Protein AF-A8ZKI4-F1 (afdb_monomer)

pLDDT: mean 83.14, std 19.25, range [37.03, 98.56]

Organism: Acaryochloris marina (strain MBIC 11017) (NCBI:txid329726)

Nearest PDB structures (foldseek):
  8ptk-assembly1_K  TM=3.210E-01  e=1.759E+00  Sus scrofa
  8f8q-assembly1_G  TM=2.974E-01  e=2.426E+00  Homo sapiens
  4i0n-assembly1_A  TM=2.607E-01  e=1.856E+00  Clostridium perfringens
  8p94-assembly1_U  TM=4.184E-01  e=7.092E+00  Mus musculus
  7ccc-assembly1_C  TM=3.220E-01  e=6.038E+00  Mus musculus

Solvent-accessible surface area (backbone atoms only — not comparable to full-atom values): 11572 Å² total; per-residue (Å²): 137,91,84,88,82,89,86,85,79,81,85,81,80,79,78,79,78,74,80,82,77,76,79,72,81,76,58,58,77,37,74,55,85,73,80,60,88,91,62,77,71,72,66,32,36,62,28,35,31,47,19,96,87,82,46,73,48,63,34,33,34,41,76,36,76,51,73,47,78,52,97,91,36,81,25,43,35,37,42,38,36,41,40,43,73,58,33,37,38,56,44,42,35,40,33,42,75,54,62,55,74,66,94,50,102,71,80,66,73,55,62,50,72,52,78,45,76,58,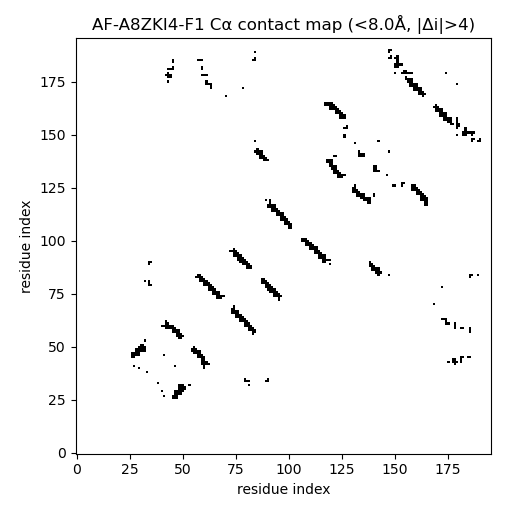60,38,41,35,42,33,42,39,54,91,95,46,74,47,78,35,66,38,57,94,27,33,27,65,44,48,71,69,56,36,58,47,45,34,65,46,68,71,45,75,33,46,33,39,39,27,29,77,89,66,52,74,48,80,47,60,43,52,30,53,37,35,49,33,34,28,63,56,28,49,57,54,56,63,63,77,73,114

Structure (mmCIF, N/CA/C/O backbone):
data_AF-A8ZKI4-F1
#
_entry.id   AF-A8ZKI4-F1
#
loop_
_atom_site.group_PDB
_atom_site.id
_atom_site.type_symbol
_atom_site.label_atom_id
_atom_site.label_alt_id
_atom_site.label_comp_id
_atom_site.label_asym_id
_atom_site.label_entity_id
_atom_site.label_seq_id
_atom_site.pdbx_PDB_ins_code
_atom_site.Cartn_x
_atom_site.Cartn_y
_atom_site.Cartn_z
_atom_site.occupancy
_atom_site.B_iso_or_equiv
_atom_site.auth_seq_id
_atom_site.auth_comp_id
_atom_site.auth_asym_id
_atom_site.auth_atom_id
_atom_site.pdbx_PDB_model_num
ATOM 1 N N . MET A 1 1 ? -68.950 -23.759 61.867 1.00 40.09 1 MET A N 1
ATOM 2 C CA . MET A 1 1 ? -67.637 -24.395 61.625 1.00 40.09 1 MET A CA 1
ATOM 3 C C . MET A 1 1 ? -67.262 -24.177 60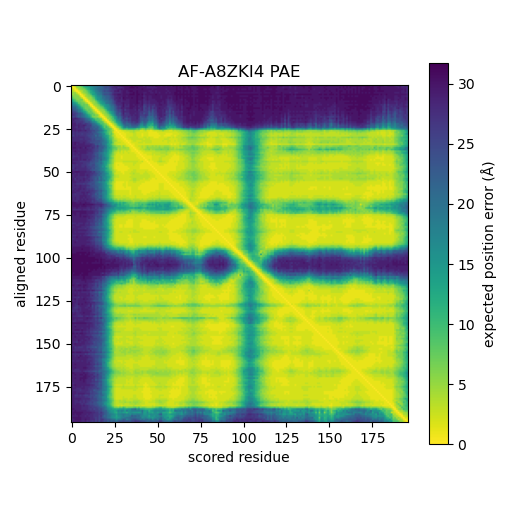.165 1.00 40.09 1 MET A C 1
ATOM 5 O O . MET A 1 1 ? -68.127 -24.329 59.319 1.00 40.09 1 MET A O 1
ATOM 9 N N . VAL A 1 2 ? -65.982 -23.868 59.936 1.00 37.03 2 VAL A N 1
ATOM 10 C CA . VAL A 1 2 ? -65.242 -23.728 58.661 1.00 37.03 2 VAL A CA 1
ATOM 11 C C . VAL A 1 2 ? -65.330 -22.377 57.919 1.00 37.03 2 VAL A C 1
ATOM 13 O O . VAL A 1 2 ? -66.373 -21.749 57.799 1.00 37.03 2 VAL A O 1
ATOM 16 N N . ARG A 1 3 ? -64.123 -21.943 57.534 1.00 38.19 3 ARG A N 1
ATOM 17 C CA . ARG A 1 3 ? -63.586 -20.647 57.088 1.00 38.19 3 ARG A CA 1
ATOM 18 C C . ARG A 1 3 ? -63.559 -20.525 55.539 1.00 38.19 3 ARG A C 1
ATOM 20 O O . ARG A 1 3 ? -63.830 -21.514 54.867 1.00 38.19 3 ARG A O 1
ATOM 27 N N . PRO A 1 4 ? -63.212 -19.340 54.989 1.00 59.56 4 PRO A N 1
ATOM 28 C CA . PRO A 1 4 ? -63.363 -18.951 53.580 1.00 59.56 4 PRO A CA 1
ATOM 29 C C . PRO A 1 4 ? -62.129 -19.277 52.721 1.00 59.56 4 PRO A C 1
ATOM 31 O O . PRO A 1 4 ? -61.053 -19.489 53.274 1.00 59.56 4 PRO A O 1
ATOM 34 N N . TYR A 1 5 ? -62.248 -19.185 51.387 1.00 39.97 5 TYR A N 1
ATOM 35 C CA . TYR A 1 5 ? -61.092 -19.025 50.493 1.00 39.97 5 TYR A CA 1
ATOM 36 C C . TYR A 1 5 ? -61.367 -18.019 49.366 1.00 39.97 5 TYR A C 1
ATOM 38 O O . TYR A 1 5 ? -62.194 -18.239 48.486 1.00 39.97 5 TYR A O 1
ATOM 46 N N . LEU A 1 6 ? -60.627 -16.909 49.429 1.00 46.75 6 LEU A N 1
ATOM 47 C CA . LEU A 1 6 ? -60.295 -16.029 48.313 1.00 46.75 6 LEU A CA 1
ATOM 48 C C . LEU A 1 6 ? -59.306 -16.763 47.401 1.00 46.75 6 LEU A C 1
ATOM 50 O O . LEU A 1 6 ? -58.224 -17.136 47.852 1.00 46.75 6 LEU A O 1
ATOM 54 N N . THR A 1 7 ? -59.635 -16.923 46.124 1.00 48.88 7 THR A N 1
ATOM 55 C CA . THR A 1 7 ? -58.664 -17.297 45.090 1.00 48.88 7 THR A CA 1
ATOM 56 C C . THR A 1 7 ? -58.263 -16.047 44.319 1.00 48.88 7 THR A C 1
ATOM 58 O O . THR A 1 7 ? -58.996 -15.579 43.450 1.00 48.88 7 THR A O 1
ATOM 61 N N . GLY A 1 8 ? -57.097 -15.499 44.655 1.00 46.09 8 GLY A N 1
ATOM 62 C CA . GLY A 1 8 ? -56.323 -14.668 43.741 1.00 46.09 8 GLY A CA 1
ATOM 63 C C . GLY A 1 8 ? -55.384 -15.565 42.941 1.00 46.09 8 GLY A C 1
ATOM 64 O O . GLY A 1 8 ? -54.670 -16.365 43.537 1.00 46.09 8 GLY A O 1
ATOM 65 N N . LEU A 1 9 ? -55.370 -15.434 41.615 1.00 45.59 9 LEU A N 1
ATOM 66 C CA . LEU A 1 9 ? -54.335 -16.011 40.757 1.00 45.59 9 LEU A CA 1
ATOM 67 C C . LEU A 1 9 ? -53.983 -15.006 39.656 1.00 45.59 9 LEU A C 1
ATOM 69 O O . LEU A 1 9 ? -54.669 -14.868 38.651 1.00 45.59 9 LEU A O 1
ATOM 73 N N . SER A 1 10 ? -52.928 -14.253 39.969 1.00 46.22 10 SER A N 1
ATOM 74 C CA . SER A 1 10 ? -51.814 -13.833 39.115 1.00 46.22 10 SER A CA 1
ATOM 75 C C . SER A 1 10 ? -52.045 -13.829 37.597 1.00 46.22 10 SER A C 1
ATOM 77 O O . SER A 1 10 ? -52.063 -14.875 36.951 1.00 46.22 10 SER A O 1
ATOM 79 N N . ALA A 1 11 ? -52.103 -12.631 37.015 1.00 45.53 11 ALA A N 1
ATOM 80 C CA . ALA A 1 11 ? -51.870 -12.436 35.591 1.00 45.53 11 ALA A CA 1
ATOM 81 C C . ALA A 1 11 ? -50.362 -12.578 35.313 1.00 45.53 11 ALA A C 1
ATOM 83 O O . ALA A 1 11 ? -49.572 -11.688 35.629 1.00 45.53 11 ALA A O 1
ATOM 84 N N . SER A 1 12 ? -49.954 -13.713 34.746 1.00 46.81 12 SER A N 1
ATOM 85 C CA . SER A 1 12 ? -48.592 -13.920 34.256 1.00 46.81 12 SER A CA 1
ATOM 86 C C . SER A 1 12 ? -48.340 -13.038 33.032 1.00 46.81 12 SER A C 1
ATOM 88 O O . SER A 1 12 ? -48.842 -13.302 31.941 1.00 46.81 12 SER A O 1
ATOM 90 N N . LEU A 1 13 ? -47.549 -11.983 33.221 1.00 45.88 13 LEU A N 1
ATOM 91 C CA . LEU A 1 13 ? -47.004 -11.161 32.148 1.00 45.88 13 LEU A CA 1
ATOM 92 C C . LEU A 1 13 ? -45.919 -11.979 31.422 1.00 45.88 13 LEU A C 1
ATOM 94 O O . LEU A 1 13 ? -44.799 -12.117 31.912 1.00 45.88 13 LEU A O 1
ATOM 98 N N . LEU A 1 14 ? -46.256 -12.568 30.275 1.00 44.44 14 LEU A N 1
ATOM 99 C CA . LEU A 1 14 ? -45.277 -13.159 29.360 1.00 44.44 14 LEU A CA 1
ATOM 100 C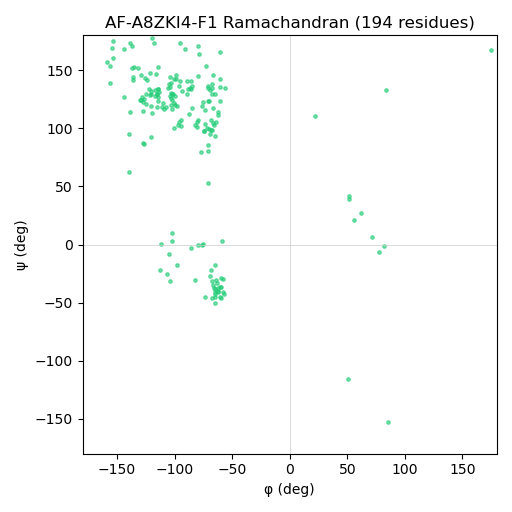 C . LEU A 1 14 ? -44.445 -12.021 28.751 1.00 44.44 14 LEU A C 1
ATOM 102 O O . LEU A 1 14 ? -44.879 -11.359 27.809 1.00 44.44 14 LEU A O 1
ATOM 106 N N . MET A 1 15 ? -43.254 -11.772 29.301 1.00 51.16 15 MET A N 1
ATOM 107 C CA . MET A 1 15 ? -42.244 -10.971 28.612 1.00 51.16 15 MET A CA 1
ATOM 108 C C . MET A 1 15 ? -41.782 -11.748 27.380 1.00 51.16 15 MET A C 1
ATOM 110 O O . MET A 1 15 ? -41.031 -12.717 27.482 1.00 51.16 15 MET A O 1
ATOM 114 N N . VAL A 1 16 ? -42.242 -11.321 26.208 1.00 55.31 16 VAL A N 1
ATOM 115 C CA . VAL A 1 16 ? -41.664 -11.730 24.931 1.00 55.31 16 VAL A CA 1
ATOM 116 C C . VAL A 1 16 ? -40.270 -11.109 24.868 1.00 55.31 16 VAL A C 1
ATOM 118 O O . VAL A 1 16 ? -40.121 -9.921 24.586 1.00 55.31 16 VAL A O 1
ATOM 121 N N . MET A 1 17 ? -39.242 -11.892 25.197 1.00 57.16 17 MET A N 1
ATOM 122 C CA . MET A 1 17 ? -37.864 -11.508 24.907 1.00 57.16 17 MET A CA 1
ATOM 123 C C . MET A 1 17 ? -37.670 -11.589 23.396 1.00 57.16 17 MET A C 1
ATOM 125 O O . MET A 1 17 ? -37.481 -12.669 22.839 1.00 57.16 17 MET A O 1
ATOM 129 N N . SER A 1 18 ? -37.745 -10.443 22.726 1.00 54.34 18 SER A N 1
ATOM 130 C CA . SER A 1 18 ? -37.267 -10.317 21.354 1.00 54.34 18 SER A CA 1
ATOM 131 C C . SER A 1 18 ? -35.769 -10.635 21.334 1.00 54.34 18 SER A C 1
ATOM 133 O O . SER A 1 18 ? -35.016 -9.973 22.056 1.00 54.34 18 SER A O 1
ATOM 135 N N . PRO A 1 19 ? -35.294 -11.606 20.536 1.00 54.53 19 PRO A N 1
ATOM 136 C CA . PRO A 1 19 ? -33.867 -11.737 20.319 1.00 54.53 19 PRO A CA 1
ATOM 137 C C . PRO A 1 19 ? -33.406 -10.495 19.551 1.00 54.53 19 PRO A C 1
ATOM 139 O O . PRO A 1 19 ? -33.843 -10.249 18.426 1.00 54.53 19 PRO A O 1
ATOM 142 N N . LEU A 1 20 ? -32.528 -9.695 20.162 1.00 49.62 20 LEU A N 1
ATOM 143 C CA . LEU A 1 20 ? -31.692 -8.774 19.402 1.00 49.62 20 LEU A CA 1
ATOM 144 C C . LEU A 1 20 ? -30.767 -9.636 18.541 1.00 49.62 20 LEU A C 1
ATOM 146 O O . LEU A 1 20 ? -29.712 -10.077 18.991 1.00 49.62 20 LEU A O 1
ATOM 150 N N . VAL A 1 21 ? -31.178 -9.906 17.306 1.00 44.81 21 VAL A N 1
ATOM 151 C CA . VAL A 1 21 ? -30.258 -10.381 16.277 1.00 44.81 21 VAL A CA 1
ATOM 152 C C . VAL A 1 21 ? -29.351 -9.198 15.958 1.00 44.81 21 VAL A C 1
ATOM 154 O O . VAL A 1 21 ? -29.715 -8.298 15.206 1.00 44.81 21 VAL A O 1
ATOM 157 N N . SER A 1 22 ? -28.186 -9.165 16.605 1.00 44.81 22 SER A N 1
ATOM 158 C CA . SER A 1 22 ? -27.087 -8.303 16.191 1.00 44.81 22 SER A CA 1
ATOM 159 C C . SER A 1 22 ? -26.628 -8.807 14.827 1.00 44.81 22 SER A C 1
ATOM 161 O O . SER A 1 22 ? -25.998 -9.859 14.727 1.00 44.81 22 SER A O 1
ATOM 163 N N . GLN A 1 23 ? -27.018 -8.108 13.765 1.00 38.34 23 GLN A N 1
ATOM 164 C CA . GLN A 1 23 ? -26.523 -8.368 12.422 1.00 38.34 23 GLN A CA 1
ATOM 165 C C . GLN A 1 23 ? -25.060 -7.907 12.383 1.00 38.34 23 GLN A C 1
ATOM 167 O O . GLN A 1 23 ? -24.764 -6.758 12.065 1.00 38.34 23 GLN A O 1
ATOM 172 N N . ALA A 1 24 ? -24.140 -8.785 12.790 1.00 49.78 24 ALA A N 1
ATOM 173 C CA . ALA A 1 24 ? -22.730 -8.609 12.488 1.00 49.78 24 ALA A CA 1
ATOM 174 C C . ALA A 1 24 ? -22.612 -8.650 10.960 1.00 49.78 24 ALA A C 1
ATOM 176 O O . ALA A 1 24 ? -22.903 -9.674 10.347 1.00 49.78 24 ALA A O 1
ATOM 177 N N . SER A 1 25 ? -22.286 -7.516 10.339 1.00 57.12 25 SER A N 1
ATOM 178 C CA . SER A 1 25 ? -21.993 -7.487 8.908 1.00 57.12 25 SER A CA 1
ATOM 179 C C . SER A 1 25 ? -20.742 -8.328 8.686 1.00 57.12 25 SER A C 1
ATOM 181 O O . SER A 1 25 ? -19.648 -7.919 9.070 1.00 57.12 25 SER A O 1
ATOM 183 N N . GLU A 1 26 ? -20.917 -9.520 8.130 1.00 82.88 26 GLU A N 1
ATOM 184 C CA . GLU A 1 26 ? -19.823 -10.424 7.798 1.00 82.88 26 GLU A CA 1
ATOM 185 C C . GLU A 1 26 ? -18.966 -9.773 6.702 1.00 82.88 26 GLU A C 1
ATOM 187 O O . GLU A 1 26 ? -19.496 -9.238 5.723 1.00 82.88 26 GLU A O 1
ATOM 192 N N . LEU A 1 27 ? -17.647 -9.717 6.911 1.00 91.50 27 LEU A N 1
ATOM 193 C CA . LEU A 1 27 ? -16.726 -9.151 5.926 1.00 91.50 27 LEU A CA 1
ATOM 194 C C . LEU A 1 27 ? -16.716 -10.038 4.672 1.00 91.50 27 LEU A C 1
ATOM 196 O O . LEU A 1 27 ? -16.806 -11.260 4.799 1.00 91.50 27 LEU A O 1
ATOM 200 N N . PRO A 1 28 ? -16.565 -9.468 3.464 1.00 94.81 28 PRO A N 1
ATOM 201 C CA . PRO A 1 28 ? -16.404 -10.275 2.263 1.00 94.81 28 PRO A CA 1
ATOM 202 C C . PRO A 1 28 ? -15.150 -11.152 2.383 1.00 94.81 28 PRO A C 1
ATOM 204 O O . PRO A 1 28 ? -14.092 -10.680 2.808 1.00 94.81 28 PRO A O 1
ATOM 207 N N . ILE A 1 29 ? -15.276 -12.424 2.002 1.00 95.62 29 ILE A N 1
ATOM 208 C CA . ILE A 1 29 ? -14.185 -13.402 2.060 1.00 95.62 29 ILE A CA 1
ATOM 209 C C . ILE A 1 29 ? -13.378 -13.359 0.755 1.00 95.62 29 ILE A C 1
ATOM 211 O O . ILE A 1 29 ? -13.946 -13.356 -0.340 1.00 95.62 29 ILE A O 1
ATOM 215 N N . VAL A 1 30 ? -12.049 -13.333 0.867 1.00 96.06 30 VAL A N 1
ATOM 216 C CA . VAL A 1 30 ? -11.099 -13.381 -0.254 1.00 96.06 30 VAL A CA 1
ATOM 217 C C . VAL A 1 30 ? -10.129 -14.542 -0.048 1.00 96.06 30 VAL A C 1
ATOM 219 O O . VAL A 1 30 ? -9.374 -14.565 0.915 1.00 96.06 30 VAL A O 1
ATOM 222 N N . GLU A 1 31 ? -10.089 -15.475 -0.996 1.00 94.19 31 GLU A N 1
ATOM 223 C CA . GLU A 1 31 ? -9.326 -16.735 -0.887 1.00 94.19 31 GLU A CA 1
ATOM 224 C C . GLU A 1 31 ? -7.800 -16.588 -1.070 1.00 94.19 31 GLU A C 1
ATOM 226 O O . GLU A 1 31 ? -7.066 -17.575 -1.109 1.00 94.19 31 GLU A O 1
ATOM 231 N N . SER A 1 32 ? -7.294 -15.370 -1.294 1.00 93.31 32 SER A N 1
ATOM 232 C CA . SER A 1 32 ? -5.859 -15.160 -1.486 1.00 93.31 32 SER A CA 1
ATOM 233 C C . SER A 1 32 ? -5.393 -13.748 -1.159 1.00 93.31 32 SER A C 1
ATOM 235 O O . SER A 1 32 ? -5.990 -12.756 -1.582 1.00 93.31 32 SER A O 1
ATOM 237 N N . ALA A 1 33 ? -4.237 -13.674 -0.503 1.00 93.94 33 ALA A N 1
ATOM 238 C CA . ALA A 1 33 ? -3.504 -12.443 -0.215 1.00 93.94 33 ALA A CA 1
ATOM 239 C C . ALA A 1 33 ? -2.678 -11.920 -1.413 1.00 93.94 33 ALA A C 1
ATOM 241 O O . ALA A 1 33 ? -1.965 -10.916 -1.313 1.00 93.94 33 ALA A O 1
ATOM 242 N N . ALA A 1 34 ? -2.704 -12.621 -2.550 1.00 92.62 34 ALA A N 1
ATOM 243 C CA . ALA A 1 34 ? -1.838 -12.319 -3.680 1.00 92.62 34 ALA A CA 1
ATOM 244 C C . ALA A 1 34 ? -2.217 -10.998 -4.373 1.00 92.62 34 ALA A C 1
ATOM 246 O O . ALA A 1 34 ? -3.318 -10.837 -4.906 1.00 92.62 34 ALA A O 1
ATOM 247 N N . LEU A 1 35 ? -1.246 -10.086 -4.461 1.00 94.81 35 LEU A N 1
ATOM 248 C CA . LEU A 1 35 ? -1.294 -8.942 -5.372 1.00 94.81 35 LEU A CA 1
ATOM 249 C C . LEU A 1 35 ? -0.898 -9.398 -6.777 1.00 94.81 35 LEU A C 1
ATOM 251 O O . LEU A 1 35 ? -0.036 -10.264 -6.938 1.00 94.81 35 LEU A O 1
ATOM 255 N N . GLY A 1 36 ? -1.500 -8.821 -7.814 1.00 89.69 36 GLY A N 1
ATOM 256 C CA . GLY A 1 36 ? -1.180 -9.255 -9.167 1.00 89.69 36 GLY A CA 1
ATOM 257 C C . GLY A 1 36 ? -2.009 -8.629 -10.273 1.00 89.69 36 GLY A C 1
ATOM 258 O O . GLY A 1 36 ? -3.054 -8.009 -10.067 1.00 89.69 36 GLY A O 1
ATOM 259 N N . ILE A 1 37 ? -1.530 -8.830 -11.497 1.00 83.38 37 ILE A N 1
ATOM 260 C CA . ILE A 1 37 ? -2.227 -8.409 -12.711 1.00 83.38 37 ILE A CA 1
ATOM 261 C C . ILE A 1 37 ? -3.479 -9.274 -12.875 1.00 83.38 37 ILE A C 1
ATOM 263 O O . ILE A 1 37 ? -3.423 -10.493 -12.742 1.00 83.38 37 ILE A O 1
ATOM 267 N N . GLY A 1 38 ? -4.620 -8.641 -13.149 1.00 82.69 38 GLY A N 1
ATOM 268 C CA . GLY A 1 38 ? -5.900 -9.336 -13.320 1.00 82.69 38 GLY A CA 1
ATOM 269 C C . GLY A 1 38 ? -6.569 -9.774 -12.013 1.00 82.69 38 GLY A C 1
ATOM 270 O O . GLY A 1 38 ? -7.720 -10.201 -12.047 1.00 82.69 38 GLY A O 1
ATOM 271 N N . LYS A 1 39 ? -5.908 -9.616 -10.858 1.00 87.94 39 LYS A N 1
ATOM 272 C CA . LYS A 1 39 ? -6.558 -9.767 -9.553 1.00 87.94 39 LYS A CA 1
ATOM 273 C C . LYS A 1 39 ? -7.505 -8.589 -9.322 1.00 87.94 39 LYS A C 1
ATOM 275 O O . LYS A 1 39 ? -7.178 -7.437 -9.624 1.00 87.94 39 LYS A O 1
ATOM 280 N N . ASN A 1 40 ? -8.695 -8.886 -8.812 1.00 92.88 40 ASN A N 1
ATOM 281 C CA . ASN A 1 40 ? -9.713 -7.882 -8.527 1.00 92.88 40 ASN A CA 1
ATOM 282 C C . ASN A 1 40 ? -10.429 -8.186 -7.203 1.00 92.88 40 ASN A C 1
ATOM 284 O O . ASN A 1 40 ? -11.631 -8.455 -7.224 1.00 92.88 40 ASN A O 1
ATOM 288 N N . PRO A 1 41 ? -9.694 -8.189 -6.074 1.00 94.31 41 PRO A N 1
ATOM 289 C CA . PRO A 1 41 ? -10.323 -8.216 -4.763 1.00 94.31 41 PRO A CA 1
ATOM 290 C C . PRO A 1 41 ? -11.209 -6.976 -4.584 1.00 94.31 41 PRO A C 1
ATOM 292 O O . PRO A 1 41 ? -11.085 -6.004 -5.345 1.00 94.31 41 PRO A O 1
ATOM 295 N N . PRO A 1 42 ? -12.082 -6.975 -3.573 1.00 95.88 42 PRO A N 1
ATOM 296 C CA . PRO A 1 42 ? -12.785 -5.768 -3.199 1.00 95.88 42 PRO A CA 1
ATOM 297 C C . PRO A 1 42 ? -11.788 -4.689 -2.746 1.00 95.88 42 PRO A C 1
ATOM 299 O O . PRO A 1 42 ? -11.038 -4.856 -1.785 1.00 95.88 42 PRO A O 1
ATOM 302 N N . TRP A 1 43 ? -11.708 -3.605 -3.520 1.00 96.81 43 TRP A N 1
ATOM 303 C CA . TRP A 1 43 ? -10.746 -2.526 -3.300 1.00 96.81 43 TRP A CA 1
ATOM 304 C C . TRP A 1 43 ? -11.289 -1.510 -2.299 1.00 96.81 43 TRP A C 1
ATOM 306 O O . TRP A 1 43 ? -12.444 -1.097 -2.390 1.00 96.81 43 TRP A O 1
ATOM 316 N N . SER A 1 44 ? -10.405 -1.019 -1.435 1.00 97.12 44 SER A N 1
ATOM 317 C CA . SER A 1 44 ? -10.663 0.045 -0.465 1.00 97.12 44 SER A CA 1
ATOM 318 C C . SER A 1 44 ? -11.733 -0.295 0.575 1.00 97.12 44 SER A C 1
ATOM 320 O O . SER A 1 44 ? -12.375 0.609 1.110 1.00 97.12 44 SER A O 1
ATOM 322 N N . GLU A 1 45 ? -11.917 -1.580 0.876 1.00 95.50 45 GLU A N 1
ATOM 323 C CA . GLU A 1 45 ? -12.807 -2.061 1.931 1.00 95.50 45 GLU A CA 1
ATOM 324 C C . GLU A 1 45 ? -12.135 -3.160 2.771 1.00 95.50 45 GLU A C 1
ATOM 326 O O . GLU A 1 45 ? -11.226 -3.832 2.273 1.00 95.50 45 GLU A O 1
ATOM 331 N N . PRO A 1 46 ? -12.521 -3.323 4.052 1.00 95.81 46 PRO A N 1
ATOM 332 C CA . PRO A 1 46 ? -12.042 -4.428 4.872 1.00 95.81 46 PRO A CA 1
ATOM 333 C C . PRO A 1 46 ? -12.587 -5.760 4.359 1.00 95.81 46 PRO A C 1
ATOM 335 O O . PRO A 1 46 ? -13.782 -5.887 4.097 1.00 95.81 46 PRO A O 1
ATOM 338 N N . VAL A 1 47 ? -11.717 -6.758 4.270 1.00 96.19 47 VAL A N 1
ATOM 339 C CA . VAL A 1 47 ? -12.063 -8.113 3.834 1.00 96.19 47 VAL A CA 1
ATOM 340 C C . VAL A 1 47 ? -11.482 -9.139 4.802 1.00 96.19 47 VAL A C 1
ATOM 342 O O . VAL A 1 47 ? -10.447 -8.887 5.426 1.00 96.19 47 VAL A O 1
ATOM 345 N N . GLN A 1 48 ? -12.125 -10.300 4.911 1.00 96.56 48 GLN A N 1
ATOM 346 C CA . GLN A 1 48 ? -11.545 -11.471 5.562 1.00 96.56 48 GLN A CA 1
ATOM 347 C C . GLN A 1 48 ? -10.745 -12.245 4.511 1.00 96.56 48 GLN A C 1
ATOM 349 O O . GLN A 1 48 ? -11.308 -12.783 3.563 1.00 96.56 48 GLN A O 1
ATOM 354 N N . VAL A 1 49 ? -9.424 -12.282 4.649 1.00 96.94 49 VAL A N 1
ATOM 355 C CA . VAL A 1 49 ? -8.567 -13.110 3.800 1.00 96.94 49 VAL A CA 1
ATOM 356 C C . VAL A 1 49 ? -8.502 -14.509 4.395 1.00 96.94 49 VAL A C 1
ATOM 358 O O . VAL A 1 49 ? -8.304 -14.664 5.601 1.00 96.94 49 VAL A O 1
ATOM 361 N N . GLU A 1 50 ? -8.661 -15.516 3.546 1.00 97.00 50 GLU A N 1
ATOM 362 C CA . GLU A 1 50 ? -8.465 -16.928 3.865 1.00 97.00 50 GLU A CA 1
ATOM 363 C C . GLU A 1 50 ? -7.500 -17.524 2.842 1.00 97.00 50 GLU A C 1
ATOM 365 O O . GLU A 1 50 ? -7.910 -18.021 1.797 1.00 97.00 50 GLU A O 1
ATOM 370 N N . ASP A 1 51 ? -6.201 -17.426 3.115 1.00 95.62 51 ASP A N 1
ATOM 371 C CA . ASP A 1 51 ? -5.161 -17.913 2.215 1.00 95.62 51 ASP A CA 1
ATOM 372 C C . ASP A 1 51 ? -4.607 -19.257 2.730 1.00 95.62 51 ASP A C 1
ATOM 374 O O . ASP A 1 51 ? -4.227 -19.360 3.900 1.00 95.62 51 ASP A O 1
ATOM 378 N N . PRO A 1 52 ? -4.521 -20.308 1.893 1.00 95.69 52 PRO A N 1
ATOM 379 C CA . PRO A 1 52 ? -4.066 -21.628 2.334 1.00 95.69 52 PRO A CA 1
ATOM 380 C C . PRO A 1 52 ? -2.601 -21.663 2.794 1.00 95.69 52 PRO A C 1
ATOM 382 O O . PRO A 1 52 ? -2.204 -22.614 3.468 1.00 95.69 52 PRO A O 1
ATOM 385 N N . PHE A 1 53 ? -1.794 -20.660 2.436 1.00 95.19 53 PHE A N 1
ATOM 386 C CA . PHE A 1 53 ? -0.386 -20.566 2.822 1.00 95.19 53 PHE A CA 1
ATOM 387 C C . PHE A 1 53 ? -0.144 -19.540 3.929 1.00 95.19 53 PHE A C 1
ATOM 389 O O . PHE A 1 53 ? 0.773 -19.722 4.728 1.00 95.19 53 PHE A O 1
ATOM 396 N N . GLU A 1 54 ? -0.940 -18.470 3.976 1.00 93.50 54 GLU A N 1
ATOM 397 C CA . GLU A 1 54 ? -0.745 -17.360 4.921 1.00 93.50 54 GLU A CA 1
ATOM 398 C C . GLU A 1 54 ? -1.742 -17.357 6.093 1.00 93.50 54 GLU A C 1
ATOM 400 O O . GLU A 1 54 ? -1.564 -16.606 7.051 1.00 93.50 54 GLU A O 1
ATOM 405 N N . GLY A 1 55 ? -2.761 -18.219 6.056 1.00 95.19 55 GLY A N 1
ATOM 406 C CA . GLY A 1 55 ? -3.780 -18.335 7.094 1.00 95.19 55 GLY A CA 1
ATOM 407 C C . GLY A 1 55 ? -4.929 -17.341 6.927 1.00 95.19 55 GLY A C 1
ATOM 408 O O . GLY A 1 55 ? -5.272 -16.932 5.818 1.00 95.19 55 GLY A O 1
ATOM 409 N N . GLN A 1 56 ? -5.559 -16.985 8.048 1.00 96.19 56 GLN A N 1
ATOM 410 C CA . GLN A 1 56 ? -6.751 -16.138 8.075 1.00 96.19 56 GLN A CA 1
ATOM 411 C C . GLN A 1 56 ? -6.466 -14.807 8.764 1.00 96.19 56 GLN A C 1
ATOM 413 O O . GLN A 1 56 ? -5.992 -14.784 9.899 1.00 96.19 56 GLN A O 1
ATOM 418 N N . PHE A 1 57 ? -6.780 -13.697 8.100 1.00 95.25 57 PHE A N 1
ATOM 419 C CA . PHE A 1 57 ? -6.567 -12.358 8.651 1.00 95.25 57 PHE A CA 1
ATOM 420 C C . PHE A 1 57 ? -7.442 -11.309 7.964 1.00 95.25 57 PHE A C 1
ATOM 422 O O . PHE A 1 57 ? -7.867 -11.477 6.824 1.00 95.25 57 PHE A O 1
ATOM 429 N N . ILE A 1 58 ? -7.689 -10.196 8.653 1.00 95.50 58 ILE A N 1
ATOM 430 C CA . ILE A 1 58 ? -8.396 -9.050 8.073 1.00 95.50 58 ILE A CA 1
ATOM 431 C C . ILE A 1 58 ? -7.393 -8.178 7.323 1.00 95.50 58 ILE A C 1
ATOM 433 O O . ILE A 1 58 ? -6.306 -7.886 7.833 1.00 95.50 58 ILE A O 1
ATOM 437 N N . ALA A 1 59 ? -7.773 -7.725 6.132 1.00 97.31 59 ALA A N 1
ATOM 438 C CA . ALA A 1 59 ? -6.936 -6.844 5.335 1.00 97.31 59 ALA A CA 1
ATOM 439 C C . ALA A 1 59 ? -7.737 -5.804 4.547 1.00 97.31 59 ALA A C 1
ATOM 441 O O . ALA A 1 59 ? -8.956 -5.891 4.425 1.00 97.31 59 ALA A O 1
ATOM 442 N N . VAL A 1 60 ? -7.028 -4.820 3.994 1.00 98.25 60 VAL A N 1
ATOM 443 C CA . VAL A 1 60 ? -7.566 -3.840 3.043 1.00 98.25 60 VAL A CA 1
ATOM 444 C C . VAL A 1 60 ? -6.676 -3.823 1.807 1.00 98.25 60 VAL A C 1
ATOM 446 O O . VAL A 1 60 ? -5.475 -3.559 1.897 1.00 98.25 60 VAL A O 1
ATOM 449 N N . PHE A 1 61 ? -7.271 -4.077 0.645 1.00 98.19 61 PHE A N 1
ATOM 450 C CA . PHE A 1 61 ? -6.594 -3.944 -0.641 1.00 98.19 61 PHE A CA 1
ATOM 451 C C . PHE A 1 61 ? -6.756 -2.524 -1.185 1.00 98.19 61 PHE A C 1
ATOM 453 O O . PHE A 1 61 ? -7.840 -1.955 -1.121 1.00 98.19 61 PHE A O 1
ATOM 460 N N . ASP A 1 62 ? -5.720 -1.959 -1.794 1.00 98.06 62 ASP A N 1
ATOM 461 C CA . ASP A 1 62 ? -5.794 -0.679 -2.507 1.00 98.06 62 ASP A CA 1
ATOM 462 C C . ASP A 1 62 ? -5.025 -0.741 -3.828 1.00 98.06 62 ASP A C 1
ATOM 464 O O . ASP A 1 62 ? -4.087 -1.528 -3.992 1.00 98.06 62 ASP A O 1
ATOM 468 N N . ARG A 1 63 ? -5.463 0.071 -4.793 1.00 97.56 63 ARG A N 1
ATOM 469 C CA . ARG A 1 63 ? -4.853 0.158 -6.114 1.00 97.56 63 ARG A CA 1
ATOM 470 C C . ARG A 1 63 ? -4.887 1.584 -6.634 1.00 97.56 63 ARG A C 1
ATOM 472 O O . ARG A 1 63 ? -5.960 2.150 -6.839 1.00 97.56 63 ARG A O 1
ATOM 479 N N . HIS A 1 64 ? -3.721 2.077 -7.027 1.00 97.44 64 HIS A N 1
ATOM 480 C CA . HIS A 1 64 ? -3.567 3.350 -7.712 1.00 97.44 64 HIS A CA 1
ATOM 481 C C . HIS A 1 64 ? -2.886 3.149 -9.070 1.00 97.44 64 HIS A C 1
ATOM 483 O O . HIS A 1 64 ? -1.848 2.495 -9.174 1.00 97.44 64 HIS A O 1
ATOM 489 N N . ARG A 1 65 ? -3.496 3.698 -10.126 1.00 95.12 65 ARG A N 1
ATOM 490 C CA . ARG A 1 65 ? -2.994 3.659 -11.505 1.00 95.12 65 ARG A CA 1
ATOM 491 C C . ARG A 1 65 ? -2.785 5.071 -12.009 1.00 95.12 65 ARG A C 1
ATOM 493 O O . ARG A 1 65 ? -3.696 5.889 -11.918 1.00 95.12 65 ARG A O 1
ATOM 500 N N . PHE A 1 66 ? -1.630 5.325 -12.599 1.00 94.44 66 PHE A N 1
ATOM 501 C CA . PHE A 1 66 ? -1.287 6.625 -13.157 1.00 94.44 66 PHE A CA 1
ATOM 502 C C . PHE A 1 66 ? -0.267 6.466 -14.288 1.00 94.44 66 PHE A C 1
ATOM 504 O O . PHE A 1 66 ? 0.163 5.361 -14.615 1.00 94.44 66 PHE A O 1
ATOM 511 N N . SER A 1 67 ? 0.067 7.561 -14.959 1.00 90.94 67 SER A N 1
ATOM 512 C CA . SER A 1 67 ? 1.149 7.592 -15.943 1.00 90.94 67 SER A CA 1
ATOM 513 C C . SER A 1 67 ? 2.152 8.646 -15.529 1.00 90.94 67 SER A C 1
ATOM 515 O O . SER A 1 67 ? 1.753 9.744 -15.147 1.00 90.94 67 SER A O 1
ATOM 517 N N . ASP A 1 68 ? 3.429 8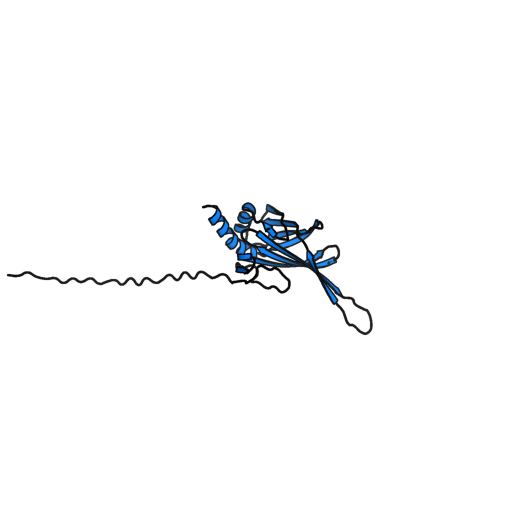.294 -15.579 1.00 86.75 68 ASP A N 1
ATOM 518 C CA . ASP A 1 68 ? 4.512 9.195 -15.206 1.00 86.75 68 ASP A CA 1
ATOM 519 C C . ASP A 1 68 ? 5.808 8.802 -15.926 1.00 86.75 68 ASP A C 1
ATOM 521 O O . ASP A 1 68 ? 5.909 7.737 -16.546 1.00 86.75 68 ASP A O 1
ATOM 525 N N . ARG A 1 69 ? 6.817 9.668 -15.851 1.00 80.12 69 ARG A N 1
ATOM 526 C CA . ARG A 1 69 ? 8.171 9.345 -16.283 1.00 80.12 69 ARG A CA 1
ATOM 527 C C . ARG A 1 69 ? 8.850 8.461 -15.245 1.00 80.12 69 ARG A C 1
ATOM 529 O O . ARG A 1 69 ? 9.112 8.884 -14.125 1.00 80.12 69 ARG A O 1
ATOM 536 N N . PHE 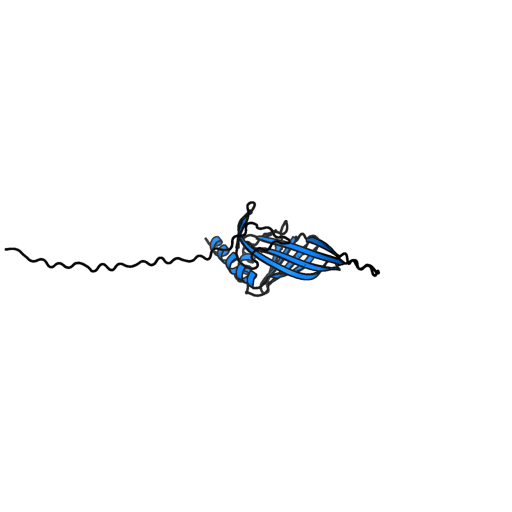A 1 70 ? 9.225 7.260 -15.658 1.00 73.81 70 PHE A N 1
ATOM 537 C CA . PHE A 1 70 ? 10.001 6.325 -14.858 1.00 73.81 70 PHE A CA 1
ATOM 538 C C . PHE A 1 70 ? 11.206 5.859 -15.678 1.00 73.81 70 PHE A C 1
ATOM 540 O O . PHE A 1 70 ? 11.058 5.457 -16.827 1.00 73.81 70 PHE A O 1
ATOM 547 N N . LEU A 1 71 ? 12.417 5.980 -15.119 1.00 74.00 71 LEU A N 1
ATOM 548 C CA . LEU A 1 71 ? 13.679 5.653 -15.812 1.00 74.00 71 LEU A CA 1
ATOM 549 C C . LEU A 1 71 ? 13.837 6.333 -17.193 1.00 74.00 71 LEU A C 1
ATOM 551 O O . LEU A 1 71 ? 14.374 5.743 -18.122 1.00 74.00 71 LEU A O 1
ATOM 555 N N . ASN A 1 72 ? 13.403 7.594 -17.308 1.00 72.94 72 ASN A N 1
ATOM 556 C CA . ASN A 1 72 ? 13.399 8.414 -18.534 1.00 72.94 72 ASN A CA 1
ATOM 557 C C . ASN A 1 72 ? 12.383 8.018 -19.623 1.00 72.94 72 ASN A C 1
ATOM 559 O O . ASN A 1 72 ? 12.361 8.669 -20.667 1.00 72.94 72 ASN A O 1
ATOM 563 N N . THR A 1 73 ? 11.487 7.063 -19.364 1.00 77.12 73 THR A N 1
ATOM 564 C CA . THR A 1 73 ? 10.408 6.684 -20.293 1.00 77.12 73 THR A CA 1
ATOM 565 C C . THR A 1 73 ? 9.041 6.988 -19.688 1.00 77.12 73 THR A C 1
ATOM 567 O O . THR A 1 73 ? 8.863 6.939 -18.473 1.00 77.12 73 THR A O 1
ATOM 570 N N . HIS A 1 74 ? 8.060 7.350 -20.516 1.00 83.12 74 HIS A N 1
ATOM 571 C CA . HIS A 1 74 ? 6.693 7.573 -20.048 1.00 83.12 74 HIS A CA 1
ATOM 572 C C . HIS A 1 74 ? 5.973 6.229 -19.904 1.00 83.12 74 HIS A C 1
ATOM 574 O O . HIS A 1 74 ? 5.581 5.622 -20.898 1.00 83.12 74 HIS A O 1
ATOM 580 N N . MET A 1 75 ? 5.782 5.778 -18.668 1.00 85.81 75 MET A N 1
ATOM 581 C CA . MET A 1 75 ? 5.245 4.455 -18.363 1.00 85.81 75 MET A CA 1
ATOM 582 C C . MET A 1 75 ? 3.885 4.561 -17.676 1.00 85.81 75 MET A C 1
ATOM 584 O O . MET A 1 75 ? 3.588 5.528 -16.970 1.00 85.81 75 MET A O 1
ATOM 588 N N . ARG A 1 76 ? 3.049 3.534 -17.846 1.00 91.00 76 ARG A N 1
ATOM 589 C CA . ARG A 1 76 ? 1.846 3.353 -17.025 1.00 91.00 76 ARG A CA 1
ATOM 590 C C . ARG A 1 76 ? 2.245 2.628 -15.754 1.00 91.00 76 ARG A C 1
ATOM 592 O O . ARG A 1 76 ? 2.698 1.487 -15.813 1.00 91.00 76 ARG A O 1
ATOM 599 N N . ILE A 1 77 ? 2.068 3.283 -14.621 1.00 92.75 77 ILE A N 1
ATOM 600 C CA . ILE A 1 77 ? 2.453 2.770 -13.316 1.00 92.75 77 ILE A CA 1
ATOM 601 C C . ILE A 1 77 ? 1.196 2.313 -12.584 1.00 92.75 77 ILE A C 1
ATOM 603 O O . ILE A 1 77 ? 0.169 2.995 -12.577 1.00 92.75 77 ILE A O 1
ATOM 607 N N . GLU A 1 78 ? 1.277 1.144 -11.966 1.00 95.38 78 GLU A N 1
ATOM 608 C CA . GLU A 1 78 ? 0.253 0.632 -11.068 1.00 95.38 78 GLU A CA 1
ATOM 609 C C . GLU A 1 78 ? 0.905 0.178 -9.765 1.00 95.38 78 GLU A C 1
ATOM 611 O O . GLU A 1 78 ? 1.818 -0.654 -9.762 1.00 95.38 78 GLU A O 1
ATOM 616 N N . VAL A 1 79 ? 0.408 0.741 -8.667 1.00 97.12 79 VAL A N 1
ATOM 617 C CA . VAL A 1 79 ? 0.763 0.373 -7.300 1.00 97.12 79 VAL A CA 1
ATOM 618 C C . VAL A 1 79 ? -0.439 -0.323 -6.689 1.00 97.12 79 VAL A C 1
ATOM 620 O O . VAL A 1 79 ? -1.497 0.288 -6.541 1.00 97.12 79 VAL A O 1
ATOM 623 N N . GLN A 1 80 ? -0.279 -1.597 -6.344 1.00 98.19 80 GLN A N 1
ATOM 624 C CA . GLN A 1 80 ? -1.229 -2.321 -5.506 1.00 98.19 80 GLN A CA 1
ATOM 625 C C . GLN A 1 80 ? -0.650 -2.460 -4.102 1.00 98.19 80 GLN A C 1
ATOM 627 O O . GLN A 1 80 ? 0.559 -2.653 -3.940 1.00 98.19 80 GLN A O 1
ATOM 632 N N . SER A 1 81 ? -1.511 -2.389 -3.095 1.00 98.31 81 SER A N 1
ATOM 633 C CA . SER A 1 81 ? -1.126 -2.576 -1.702 1.00 98.31 81 SER A CA 1
ATOM 634 C C . SER A 1 81 ? -2.123 -3.462 -0.963 1.00 98.31 81 SER A C 1
ATOM 636 O O . SER A 1 81 ? -3.320 -3.426 -1.239 1.00 98.31 81 SER A O 1
ATOM 638 N N . LEU A 1 82 ? -1.604 -4.272 -0.046 1.00 98.44 82 LEU A N 1
ATOM 639 C CA . LEU A 1 82 ? -2.359 -5.083 0.902 1.00 98.44 82 LEU A CA 1
ATOM 640 C C . LEU A 1 82 ? -1.953 -4.641 2.303 1.00 98.44 82 LEU A C 1
ATOM 642 O O . LEU A 1 82 ? -0.804 -4.839 2.698 1.00 98.44 82 LEU A O 1
ATOM 646 N N . TRP A 1 83 ? -2.885 -4.045 3.033 1.00 98.25 83 TRP A N 1
ATOM 647 C CA . TRP A 1 83 ? -2.674 -3.554 4.390 1.00 98.25 83 TRP A CA 1
ATOM 648 C C . TRP A 1 83 ? -3.276 -4.533 5.385 1.00 98.25 83 TRP A C 1
ATOM 650 O O . TRP A 1 83 ? -4.462 -4.841 5.305 1.00 98.25 83 TRP A O 1
ATOM 660 N N . THR A 1 84 ? -2.462 -4.997 6.325 1.00 97.31 84 THR A N 1
ATOM 661 C CA . THR A 1 84 ? -2.877 -5.815 7.468 1.00 97.31 84 THR A CA 1
ATOM 662 C C . THR A 1 84 ? -2.531 -5.083 8.761 1.00 97.31 84 THR A C 1
ATOM 664 O O . THR A 1 84 ? -1.925 -4.007 8.741 1.00 97.31 84 THR A O 1
ATOM 667 N N . GLN A 1 85 ? -2.891 -5.667 9.901 1.00 95.19 85 GLN A N 1
ATOM 668 C CA . GLN A 1 85 ? -2.528 -5.113 11.205 1.00 95.19 85 GLN A CA 1
ATOM 669 C C . GLN A 1 85 ? -1.013 -5.107 11.453 1.00 95.19 85 GLN A C 1
ATOM 671 O O . GLN A 1 85 ? -0.516 -4.219 12.139 1.00 95.19 85 GLN A O 1
ATOM 676 N N . GLU A 1 86 ? -0.283 -6.066 10.881 1.00 95.31 86 GLU A N 1
ATOM 677 C CA . GLU A 1 86 ? 1.131 -6.308 11.196 1.00 95.31 86 GLU A CA 1
ATOM 678 C C . GLU A 1 86 ? 2.082 -5.851 10.091 1.00 95.31 86 GLU A C 1
ATOM 680 O O . GLU A 1 86 ? 3.250 -5.554 10.344 1.00 95.31 86 GLU A O 1
ATOM 685 N N . TYR A 1 87 ? 1.605 -5.795 8.850 1.00 97.25 87 TYR A N 1
ATOM 686 C CA . TYR A 1 87 ? 2.427 -5.453 7.700 1.00 97.25 87 TYR A CA 1
ATOM 687 C C . TYR A 1 87 ? 1.620 -4.833 6.559 1.00 97.25 87 TYR A C 1
ATOM 689 O O . TYR A 1 87 ? 0.411 -5.029 6.428 1.00 97.25 87 TYR A O 1
ATOM 697 N N . VAL A 1 88 ? 2.329 -4.146 5.667 1.00 98.19 88 VAL A N 1
ATOM 698 C CA . VAL A 1 88 ? 1.853 -3.772 4.338 1.00 98.19 88 VAL A CA 1
ATOM 699 C C . VAL A 1 88 ? 2.692 -4.468 3.273 1.00 98.19 88 VAL A C 1
ATOM 701 O O . VAL A 1 88 ? 3.922 -4.422 3.307 1.00 98.19 88 VAL A O 1
ATOM 704 N N . ARG A 1 89 ? 2.032 -5.123 2.318 1.00 98.12 89 ARG A N 1
ATOM 705 C CA . ARG A 1 89 ? 2.662 -5.717 1.133 1.00 98.12 89 ARG A CA 1
ATOM 706 C C . ARG A 1 89 ? 2.373 -4.853 -0.085 1.00 98.12 89 ARG A C 1
ATOM 708 O O . ARG A 1 89 ? 1.254 -4.377 -0.255 1.00 98.12 89 ARG A O 1
ATOM 715 N N . LEU A 1 90 ? 3.376 -4.655 -0.934 1.00 98.12 90 LEU A N 1
ATOM 716 C CA . LEU A 1 90 ? 3.302 -3.767 -2.091 1.00 98.12 90 LEU A CA 1
ATOM 717 C C . LEU A 1 90 ? 3.677 -4.481 -3.391 1.00 98.12 90 LEU A C 1
ATOM 719 O O . LEU A 1 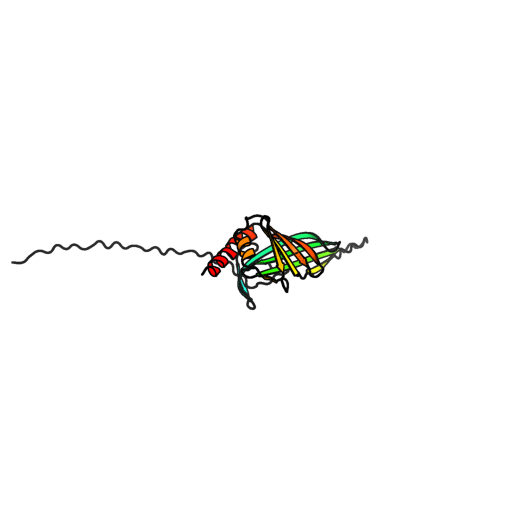90 ? 4.605 -5.286 -3.450 1.00 98.12 90 LEU A O 1
ATOM 723 N N . LEU A 1 91 ? 2.988 -4.121 -4.468 1.00 97.31 91 LEU A N 1
ATOM 724 C CA . LEU A 1 91 ? 3.345 -4.497 -5.829 1.00 97.31 91 LEU A CA 1
ATOM 725 C C . LEU A 1 91 ? 3.413 -3.232 -6.680 1.00 97.31 91 LEU A C 1
ATOM 727 O O . LEU A 1 91 ? 2.399 -2.576 -6.907 1.00 97.31 91 LEU A O 1
ATOM 731 N N . LEU A 1 92 ? 4.613 -2.912 -7.164 1.00 95.56 92 LEU A N 1
ATOM 732 C CA . LEU A 1 92 ? 4.846 -1.852 -8.139 1.00 95.56 92 LEU A CA 1
ATOM 733 C C . LEU A 1 92 ? 5.055 -2.486 -9.511 1.00 95.56 92 LEU A C 1
ATOM 735 O O . LEU A 1 92 ? 6.024 -3.220 -9.717 1.00 95.56 92 LEU A O 1
ATOM 739 N N . THR A 1 93 ? 4.153 -2.176 -10.436 1.00 93.44 93 THR A N 1
ATOM 740 C CA . THR A 1 93 ? 4.257 -2.559 -11.845 1.00 93.44 93 THR A CA 1
ATOM 741 C C . THR A 1 93 ? 4.411 -1.316 -12.708 1.00 93.44 93 THR A C 1
ATOM 743 O O . THR A 1 93 ? 3.676 -0.343 -12.541 1.00 93.44 93 THR A O 1
ATOM 746 N N . ALA A 1 94 ? 5.358 -1.353 -13.638 1.00 89.25 94 ALA A N 1
ATOM 747 C CA . ALA A 1 94 ? 5.520 -0.349 -14.678 1.00 89.25 94 ALA A CA 1
ATOM 748 C C . ALA A 1 94 ? 5.301 -1.025 -16.031 1.00 89.25 94 ALA A C 1
ATOM 750 O O . ALA A 1 94 ? 5.885 -2.073 -16.310 1.00 89.25 94 ALA A O 1
ATOM 751 N N . LYS A 1 95 ? 4.423 -0.449 -16.851 1.00 86.00 95 LYS A N 1
ATOM 752 C CA . LYS A 1 95 ? 4.111 -0.947 -18.188 1.00 86.00 95 LYS A CA 1
ATOM 753 C C . LYS A 1 95 ? 4.575 0.056 -19.222 1.00 86.00 95 LYS A C 1
ATOM 755 O O . LYS A 1 95 ? 4.130 1.208 -19.196 1.00 86.00 95 LYS A O 1
ATOM 760 N N . ASP A 1 96 ? 5.413 -0.409 -20.133 1.00 79.38 96 ASP A N 1
ATOM 761 C CA . ASP A 1 96 ? 5.731 0.315 -21.355 1.00 79.38 96 ASP A CA 1
ATOM 762 C C . ASP A 1 96 ? 4.910 -0.238 -22.518 1.00 79.38 96 ASP A C 1
ATOM 764 O O . ASP A 1 96 ? 4.609 -1.435 -22.564 1.00 79.38 96 ASP A O 1
ATOM 768 N N . ARG A 1 97 ? 4.532 0.636 -23.447 1.00 69.44 97 ARG A N 1
ATOM 769 C CA . ARG A 1 97 ? 3.837 0.247 -24.673 1.00 69.44 97 ARG A CA 1
ATOM 770 C C . ARG A 1 97 ? 4.684 0.679 -25.858 1.00 69.44 97 ARG A C 1
ATOM 772 O O . ARG A 1 97 ? 4.508 1.778 -26.381 1.00 69.44 97 ARG A O 1
ATOM 779 N N . ASP A 1 98 ? 5.523 -0.235 -26.322 1.00 61.06 98 ASP A N 1
ATOM 780 C CA . ASP A 1 98 ? 6.296 -0.049 -27.542 1.00 61.06 98 ASP A CA 1
ATOM 781 C C . ASP A 1 98 ? 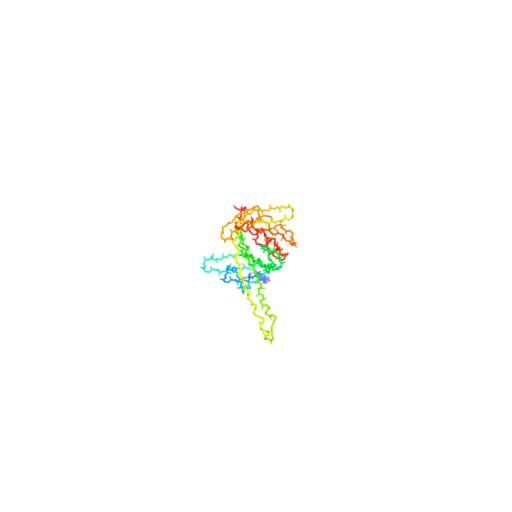5.424 -0.387 -28.746 1.00 61.06 98 ASP A C 1
ATOM 783 O O . ASP A 1 98 ? 5.165 -1.551 -29.054 1.00 61.06 98 ASP A O 1
ATOM 787 N N . CYS A 1 99 ? 4.937 0.647 -29.426 1.00 62.34 99 CYS A N 1
ATOM 788 C CA . CYS A 1 99 ? 4.263 0.502 -30.709 1.00 62.34 99 CYS A CA 1
ATOM 789 C C . CYS A 1 99 ? 5.262 0.774 -31.835 1.00 62.34 99 CYS A C 1
ATOM 791 O O . CYS A 1 99 ? 5.558 1.931 -32.140 1.00 62.34 99 CYS A O 1
ATOM 793 N N . TYR A 1 100 ? 5.749 -0.280 -32.492 1.00 55.44 100 TYR A N 1
ATOM 794 C CA . TYR A 1 100 ? 6.536 -0.126 -33.714 1.00 55.44 100 TYR A CA 1
ATOM 795 C C . TYR A 1 100 ? 5.601 0.251 -34.867 1.00 55.44 100 TYR A C 1
ATOM 797 O O . TYR A 1 100 ? 4.938 -0.591 -35.474 1.00 55.44 100 TYR A O 1
ATOM 805 N N . GLY A 1 101 ? 5.524 1.547 -35.165 1.00 51.94 101 GLY A N 1
ATOM 806 C CA . GLY A 1 101 ? 4.891 2.048 -36.378 1.00 51.94 101 GLY A CA 1
ATOM 807 C C . GLY A 1 101 ? 5.850 1.922 -37.557 1.00 51.94 101 GLY A C 1
ATOM 808 O O . GLY A 1 101 ? 6.739 2.752 -37.722 1.00 51.94 101 GLY A O 1
ATOM 809 N N . HIS A 1 102 ? 5.687 0.906 -38.403 1.00 48.34 102 HIS A N 1
ATOM 810 C CA . HIS A 1 102 ? 6.249 0.974 -39.751 1.00 48.34 102 HIS A CA 1
ATOM 811 C C . HIS A 1 102 ? 5.398 1.938 -40.584 1.00 48.34 102 HIS A C 1
ATOM 813 O O . HIS A 1 102 ? 4.221 1.683 -40.837 1.00 48.34 102 HIS A O 1
ATOM 819 N N . HIS A 1 103 ? 5.990 3.052 -41.019 1.00 51.34 103 HIS A N 1
ATOM 820 C CA . HIS A 1 103 ? 5.421 3.906 -42.061 1.00 51.34 103 HIS A CA 1
ATOM 821 C C . HIS A 1 103 ? 5.522 3.171 -43.409 1.00 51.34 103 HIS A C 1
ATOM 823 O O . HIS A 1 103 ? 6.452 3.384 -44.179 1.00 51.34 103 HIS A O 1
ATOM 829 N N . GLY A 1 104 ? 4.593 2.252 -43.673 1.00 50.06 104 GLY A N 1
ATOM 830 C CA . GLY A 1 104 ? 4.532 1.478 -44.911 1.00 50.06 104 GLY A CA 1
ATOM 831 C C . GLY A 1 104 ? 3.122 0.963 -45.193 1.00 50.06 104 GLY A C 1
ATOM 832 O O . GLY A 1 104 ? 2.329 0.779 -44.277 1.00 50.06 104 GLY A O 1
ATOM 833 N N . PHE A 1 105 ? 2.823 0.736 -46.474 1.00 49.06 105 PHE A N 1
ATOM 834 C CA . PHE A 1 105 ? 1.504 0.484 -47.089 1.00 49.06 105 PHE A CA 1
ATOM 835 C C . PHE A 1 105 ? 0.712 -0.743 -46.557 1.00 49.06 105 PHE A C 1
ATOM 837 O O . PHE A 1 105 ? -0.389 -1.017 -47.023 1.00 49.06 105 PHE A O 1
ATOM 844 N N . LEU A 1 106 ? 1.229 -1.459 -45.553 1.00 47.94 106 LEU A N 1
ATOM 845 C CA . LEU A 1 106 ? 0.552 -2.529 -44.815 1.00 47.94 106 LEU A CA 1
ATOM 846 C C . LEU A 1 106 ? 0.634 -2.213 -43.313 1.00 47.94 106 LEU A C 1
ATOM 848 O O . LEU A 1 106 ? 1.565 -2.622 -42.622 1.00 47.94 106 LEU A O 1
ATOM 852 N N . SER A 1 107 ? -0.318 -1.424 -42.811 1.00 49.75 107 SER A N 1
ATOM 853 C CA . SER A 1 107 ? -0.323 -0.936 -41.429 1.00 49.75 107 SER A CA 1
ATOM 854 C C . SER A 1 107 ? -0.782 -2.016 -40.440 1.00 49.75 107 SER A C 1
ATOM 856 O O . SER A 1 107 ? -1.922 -2.012 -39.977 1.00 49.75 107 SER A O 1
ATOM 858 N N . SER A 1 108 ? 0.099 -2.942 -40.080 1.00 52.41 108 SER A N 1
ATOM 859 C CA . SER A 1 108 ? -0.049 -3.709 -38.840 1.00 52.41 108 SER A CA 1
ATOM 860 C C . SER A 1 108 ? 0.767 -3.018 -37.748 1.00 52.41 108 SER A C 1
ATOM 862 O O . SER A 1 108 ? 1.991 -3.134 -37.720 1.00 52.41 108 SER A O 1
ATOM 864 N N . SER A 1 109 ? 0.109 -2.270 -36.860 1.00 58.16 109 SER A N 1
ATOM 865 C CA . SER A 1 109 ? 0.757 -1.755 -35.653 1.00 58.16 109 SER A CA 1
ATOM 866 C C . SER A 1 109 ? 0.935 -2.907 -34.663 1.00 58.16 109 SER A C 1
ATOM 868 O O . SER A 1 109 ? -0.005 -3.263 -33.950 1.00 58.16 109 SER A O 1
ATOM 870 N N . TYR A 1 110 ? 2.122 -3.509 -34.624 1.00 58.38 110 TYR A N 1
ATOM 871 C CA . TYR A 1 110 ? 2.482 -4.425 -33.547 1.00 58.38 110 TYR A CA 1
ATOM 872 C C . TYR A 1 110 ? 2.904 -3.582 -32.343 1.00 58.38 110 TYR A C 1
ATOM 874 O O . TYR A 1 110 ? 3.948 -2.931 -32.360 1.00 58.38 110 TYR A O 1
ATOM 882 N N . CYS A 1 111 ? 2.048 -3.550 -31.323 1.00 64.75 111 CYS A N 1
ATOM 883 C CA . CYS A 1 111 ? 2.401 -2.995 -30.024 1.00 64.75 111 CYS A CA 1
ATOM 884 C C . CYS A 1 111 ? 2.723 -4.148 -29.075 1.00 64.75 111 CYS A C 1
ATOM 886 O O . CYS A 1 111 ? 1.863 -4.998 -28.843 1.00 64.75 111 CYS A O 1
ATOM 888 N N . SER A 1 112 ? 3.930 -4.165 -28.520 1.00 63.94 112 SER A N 1
ATOM 889 C CA . SER A 1 112 ? 4.296 -5.053 -27.417 1.00 63.94 112 SER A CA 1
ATOM 890 C C . SER A 1 112 ? 4.158 -4.309 -26.094 1.00 63.94 112 SER A C 1
ATOM 892 O O . SER A 1 112 ? 4.566 -3.154 -25.978 1.00 63.94 112 SER A O 1
ATOM 894 N N . GLU A 1 113 ? 3.577 -4.970 -25.094 1.00 68.38 113 GLU A N 1
ATOM 895 C CA . GLU A 1 113 ? 3.546 -4.459 -23.725 1.00 68.38 113 GLU A CA 1
ATOM 896 C C . GLU A 1 113 ? 4.586 -5.205 -22.893 1.00 68.38 113 GLU A C 1
ATOM 898 O O . GLU A 1 113 ? 4.517 -6.427 -22.750 1.00 68.38 113 GLU A O 1
ATOM 903 N N . VAL A 1 114 ? 5.547 -4.467 -22.339 1.00 72.31 114 VAL A N 1
ATOM 904 C CA . VAL A 1 114 ? 6.502 -5.003 -21.365 1.00 72.31 114 VAL A CA 1
ATOM 905 C C . VAL A 1 114 ? 6.018 -4.586 -19.987 1.00 72.31 114 VAL A C 1
ATOM 907 O O . VAL A 1 114 ? 5.867 -3.396 -19.711 1.00 72.31 114 VAL A O 1
ATOM 910 N N . ILE A 1 115 ? 5.735 -5.571 -19.133 1.00 80.44 115 ILE A N 1
ATOM 911 C CA . ILE A 1 115 ? 5.322 -5.339 -17.750 1.00 80.44 115 ILE A CA 1
ATOM 912 C C . ILE A 1 115 ? 6.477 -5.726 -16.840 1.00 80.44 115 ILE A C 1
ATOM 914 O O . ILE A 1 115 ? 6.881 -6.885 -16.801 1.00 80.44 115 ILE A O 1
ATOM 918 N N . ASP A 1 116 ? 6.980 -4.750 -16.098 1.00 84.38 116 ASP A N 1
ATOM 919 C CA . ASP A 1 116 ? 8.102 -4.913 -15.188 1.00 84.38 116 ASP A CA 1
ATOM 920 C C . ASP A 1 116 ? 7.628 -4.725 -13.743 1.00 84.38 116 ASP A C 1
ATOM 922 O O . ASP A 1 116 ? 6.922 -3.763 -13.424 1.00 84.38 116 ASP A O 1
ATOM 926 N N . THR A 1 117 ? 7.997 -5.656 -12.867 1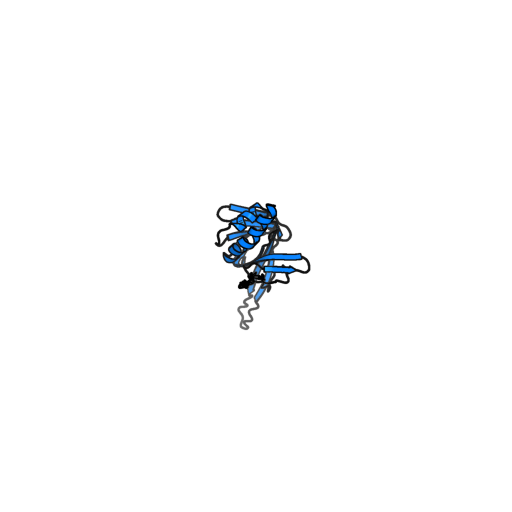.00 90.50 117 THR A N 1
ATOM 927 C CA . THR A 1 117 ? 7.722 -5.586 -11.429 1.00 90.50 117 THR A CA 1
ATOM 928 C C . THR A 1 117 ? 8.967 -5.143 -10.687 1.00 90.50 117 THR A C 1
ATOM 930 O O . THR A 1 117 ? 10.032 -5.743 -10.834 1.00 90.50 117 THR A O 1
ATOM 933 N N . LYS A 1 118 ? 8.839 -4.136 -9.824 1.00 91.25 118 LYS A N 1
ATOM 934 C CA . LYS A 1 118 ? 9.984 -3.587 -9.092 1.00 91.25 118 LYS A CA 1
ATOM 935 C C . LYS A 1 118 ? 10.023 -4.054 -7.644 1.00 91.25 118 LYS A C 1
ATOM 937 O O . LYS A 1 118 ? 9.009 -4.079 -6.944 1.00 91.25 118 LYS A O 1
ATOM 942 N N . LYS A 1 119 ? 11.234 -4.375 -7.185 1.00 95.12 119 LYS A N 1
ATOM 943 C CA . LYS A 1 119 ? 11.534 -4.602 -5.772 1.00 95.12 119 LYS A CA 1
ATOM 944 C C . LYS A 1 119 ? 11.600 -3.259 -5.049 1.00 95.12 119 LYS A C 1
ATOM 946 O O . LYS A 1 119 ? 12.386 -2.390 -5.427 1.00 95.12 119 LYS A O 1
ATOM 951 N N . ILE A 1 120 ? 10.782 -3.107 -4.018 1.00 96.75 120 ILE A N 1
ATOM 952 C CA . ILE A 1 120 ? 10.684 -1.931 -3.158 1.00 96.75 120 ILE A CA 1
ATOM 953 C C . ILE A 1 120 ? 11.408 -2.256 -1.851 1.00 96.75 120 ILE A C 1
ATOM 955 O O . ILE A 1 120 ? 11.176 -3.302 -1.247 1.00 96.75 120 ILE A O 1
ATOM 959 N N . VAL A 1 121 ? 12.289 -1.359 -1.417 1.00 97.19 121 VAL A N 1
ATOM 960 C CA . VAL A 1 121 ? 13.119 -1.530 -0.214 1.00 97.19 121 VAL A CA 1
ATOM 961 C C . VAL A 1 121 ? 12.763 -0.548 0.900 1.00 97.19 121 VAL A C 1
ATOM 963 O O . VAL A 1 121 ? 13.028 -0.831 2.068 1.00 97.19 121 VAL A O 1
ATOM 966 N N . LYS A 1 122 ? 12.131 0.588 0.569 1.00 98.00 122 LYS A N 1
ATOM 967 C CA . LYS A 1 122 ? 11.597 1.540 1.555 1.00 98.00 122 LYS A CA 1
ATOM 968 C C . LYS A 1 122 ? 10.211 2.021 1.151 1.00 98.00 122 LYS A C 1
ATOM 970 O O . LYS A 1 122 ? 9.968 2.295 -0.025 1.00 98.00 122 LYS A O 1
ATOM 975 N N . LEU A 1 123 ? 9.355 2.177 2.151 1.00 98.50 123 LEU A N 1
ATOM 976 C CA . LEU A 1 123 ? 8.052 2.814 2.061 1.00 98.50 123 LEU A CA 1
ATOM 977 C C . LEU A 1 123 ? 8.056 4.055 2.952 1.00 98.50 123 LEU A C 1
ATOM 979 O O . LEU A 1 123 ? 8.460 3.990 4.110 1.00 98.50 123 LEU A O 1
ATOM 983 N N . PHE A 1 124 ? 7.579 5.169 2.416 1.00 98.56 124 PHE A N 1
ATOM 984 C CA . PHE A 1 124 ? 7.259 6.365 3.178 1.00 98.56 124 PHE A CA 1
ATOM 985 C C . PHE A 1 124 ? 5.756 6.593 3.111 1.00 98.56 124 PHE A C 1
ATOM 987 O O . PHE A 1 124 ? 5.186 6.543 2.022 1.00 98.56 124 PHE A O 1
ATOM 994 N N . VAL A 1 125 ? 5.132 6.873 4.249 1.00 98.25 125 VAL A N 1
ATOM 995 C CA . VAL A 1 125 ? 3.708 7.213 4.342 1.00 98.25 125 VAL A CA 1
ATOM 996 C C . VAL A 1 125 ? 3.600 8.596 4.966 1.00 98.25 125 VAL A C 1
ATOM 998 O O . VAL A 1 125 ? 4.075 8.795 6.085 1.00 98.25 125 VAL A O 1
ATOM 1001 N N . LYS A 1 126 ? 3.017 9.558 4.242 1.00 98.06 126 LYS A N 1
ATOM 1002 C CA . LYS A 1 126 ? 2.768 10.906 4.763 1.00 98.06 126 LYS A CA 1
ATOM 1003 C C . LYS A 1 126 ? 1.345 10.980 5.317 1.00 98.06 126 LYS A C 1
ATOM 1005 O O . LYS A 1 126 ? 0.395 11.011 4.540 1.00 98.06 126 LYS A O 1
ATOM 1010 N N . ILE A 1 127 ? 1.210 11.018 6.639 1.00 96.50 127 ILE A N 1
ATOM 1011 C CA . ILE A 1 127 ? -0.076 11.164 7.332 1.00 96.50 127 ILE A CA 1
ATOM 1012 C C . ILE A 1 127 ? -0.077 12.542 7.985 1.00 96.50 127 ILE A C 1
ATOM 1014 O O . ILE A 1 127 ? 0.788 12.844 8.808 1.00 96.50 127 ILE A O 1
ATOM 1018 N N . ASP A 1 128 ? -1.018 13.385 7.568 1.00 90.38 128 ASP A N 1
ATOM 1019 C CA . ASP A 1 128 ? -1.040 14.812 7.891 1.00 90.38 128 ASP A CA 1
ATOM 1020 C C . ASP A 1 128 ? 0.322 15.463 7.569 1.00 90.38 128 ASP A C 1
ATOM 1022 O O . ASP A 1 128 ? 0.732 15.460 6.409 1.00 90.38 128 ASP A O 1
ATOM 1026 N N . GLU A 1 129 ? 1.059 15.973 8.561 1.00 91.81 129 GLU A N 1
ATOM 1027 C CA . GLU A 1 129 ? 2.404 16.546 8.366 1.00 91.81 129 GLU A CA 1
ATOM 1028 C C . GLU A 1 129 ? 3.556 15.622 8.790 1.00 91.81 129 GLU A C 1
ATOM 1030 O O . GLU A 1 129 ? 4.725 16.003 8.708 1.00 91.81 129 GLU A O 1
ATOM 1035 N N . GLN A 1 130 ? 3.256 14.395 9.220 1.00 96.88 130 GLN A N 1
ATOM 1036 C CA . GLN A 1 130 ? 4.258 13.426 9.661 1.00 96.88 130 GLN A CA 1
ATOM 1037 C C . GLN A 1 130 ? 4.580 12.420 8.554 1.00 96.88 130 GLN A C 1
ATOM 1039 O O . GLN A 1 130 ? 3.708 11.993 7.797 1.00 96.88 130 GLN A O 1
ATOM 1044 N N . ILE A 1 131 ? 5.856 12.041 8.451 1.00 97.94 131 ILE A N 1
ATOM 1045 C CA . ILE A 1 131 ? 6.335 11.050 7.483 1.00 97.94 131 ILE A CA 1
ATOM 1046 C C . ILE A 1 131 ? 6.865 9.843 8.244 1.00 97.94 131 ILE A C 1
ATOM 1048 O O . ILE A 1 131 ? 7.855 9.939 8.968 1.00 97.94 131 ILE A O 1
ATOM 1052 N N . TYR A 1 132 ? 6.243 8.696 8.008 1.00 97.94 132 TYR A N 1
ATOM 1053 C CA . TYR A 1 132 ? 6.663 7.415 8.555 1.00 97.94 132 TYR A CA 1
ATOM 1054 C C . TYR A 1 132 ? 7.484 6.672 7.516 1.00 97.94 132 TYR A C 1
ATOM 1056 O O . TYR A 1 132 ? 6.983 6.370 6.433 1.00 97.94 132 TYR A O 1
ATOM 1064 N N . GLN A 1 133 ? 8.741 6.378 7.837 1.00 97.69 133 GLN A N 1
ATOM 1065 C CA . GLN A 1 133 ? 9.605 5.560 6.994 1.00 97.69 133 GLN A CA 1
ATOM 1066 C C . GLN A 1 133 ? 9.642 4.129 7.525 1.00 97.69 133 GLN A C 1
ATOM 1068 O O . GLN A 1 133 ? 10.003 3.894 8.676 1.00 97.69 133 GLN A O 1
ATOM 1073 N N . VAL A 1 134 ? 9.369 3.172 6.645 1.00 96.81 134 VAL A N 1
ATOM 1074 C CA . VAL A 1 134 ? 9.419 1.746 6.946 1.00 96.81 134 VAL A CA 1
ATOM 1075 C C . VAL A 1 134 ? 10.349 1.051 5.958 1.00 96.81 134 VAL A C 1
ATOM 1077 O O . VAL A 1 134 ? 10.235 1.215 4.742 1.00 96.81 134 VAL A O 1
ATOM 1080 N N . SER A 1 135 ? 11.279 0.261 6.486 1.00 96.31 135 SER A N 1
ATOM 1081 C CA . SER A 1 135 ? 12.125 -0.634 5.693 1.00 96.31 135 SER A CA 1
ATOM 1082 C C . SER A 1 135 ? 11.513 -2.028 5.685 1.00 96.31 135 SER A C 1
ATOM 1084 O O . SER A 1 135 ? 11.007 -2.485 6.707 1.00 96.31 135 SER A O 1
ATOM 1086 N N . GLY A 1 136 ? 11.571 -2.704 4.543 1.00 92.38 136 GLY A N 1
ATOM 1087 C CA . GLY A 1 136 ? 10.939 -4.006 4.355 1.00 92.38 136 GLY A CA 1
ATOM 1088 C C . GLY A 1 136 ? 11.805 -4.977 3.568 1.00 92.38 136 GLY A C 1
ATOM 1089 O O . GLY A 1 136 ? 12.856 -4.617 3.034 1.00 92.38 136 GLY A O 1
ATOM 1090 N N . GLN A 1 137 ? 11.344 -6.220 3.483 1.00 92.69 137 GLN A N 1
ATOM 1091 C CA . GLN A 1 137 ? 11.945 -7.264 2.657 1.00 92.69 137 GLN A CA 1
ATOM 1092 C C . GLN A 1 137 ? 10.865 -7.905 1.793 1.00 92.69 137 GLN A C 1
ATOM 1094 O O . GLN A 1 137 ? 9.716 -8.010 2.210 1.00 92.69 137 GLN A O 1
ATOM 1099 N N . HIS A 1 138 ? 11.224 -8.315 0.573 1.00 92.88 138 HIS A N 1
ATOM 1100 C CA . HIS A 1 138 ? 10.288 -8.942 -0.374 1.00 92.88 138 HIS A CA 1
ATOM 1101 C C . HIS A 1 138 ? 8.997 -8.121 -0.572 1.00 92.88 138 HIS A C 1
ATOM 1103 O O . HIS A 1 138 ? 7.892 -8.657 -0.570 1.00 92.88 138 HIS A O 1
ATOM 1109 N N . ASN A 1 139 ? 9.143 -6.795 -0.682 1.00 96.56 139 ASN A N 1
ATOM 1110 C CA . ASN A 1 139 ? 8.051 -5.822 -0.776 1.00 96.56 139 ASN A CA 1
ATOM 1111 C C . ASN A 1 139 ? 7.026 -5.872 0.376 1.00 96.56 139 ASN A C 1
ATOM 1113 O O . ASN A 1 139 ? 5.901 -5.400 0.212 1.00 96.56 139 ASN A O 1
ATOM 1117 N N . THR A 1 140 ? 7.401 -6.426 1.529 1.00 97.81 140 THR A N 1
ATOM 1118 C CA . THR A 1 140 ? 6.581 -6.482 2.741 1.00 97.81 140 THR A CA 1
ATOM 1119 C C . THR A 1 140 ? 7.244 -5.654 3.837 1.00 97.81 140 THR A C 1
ATOM 1121 O O . THR A 1 140 ? 8.441 -5.790 4.099 1.00 97.81 140 THR A O 1
ATOM 1124 N N . PHE A 1 141 ? 6.469 -4.765 4.451 1.00 98.31 141 PHE A N 1
ATOM 1125 C CA . PHE A 1 141 ? 6.934 -3.723 5.361 1.00 98.31 141 PHE A CA 1
ATOM 1126 C C . PHE A 1 141 ? 6.161 -3.826 6.680 1.00 98.31 141 PHE A C 1
ATOM 1128 O O . PHE A 1 141 ? 4.933 -3.796 6.641 1.00 98.31 141 PHE A O 1
ATOM 1135 N N . PRO A 1 142 ? 6.832 -3.949 7.835 1.00 97.50 142 PRO A N 1
ATOM 1136 C CA . PRO A 1 142 ? 6.153 -4.078 9.120 1.00 97.50 142 PRO A CA 1
ATOM 1137 C C . PRO A 1 142 ? 5.412 -2.790 9.496 1.00 97.50 142 PRO A C 1
ATOM 1139 O O . PRO A 1 142 ? 5.943 -1.689 9.359 1.00 97.50 142 PRO A O 1
ATOM 1142 N N . VAL A 1 143 ? 4.205 -2.923 10.031 1.00 97.12 143 VAL A N 1
ATOM 1143 C CA . VAL A 1 143 ? 3.446 -1.813 10.610 1.00 97.12 143 VAL A CA 1
ATOM 1144 C C . VAL A 1 143 ? 3.695 -1.820 12.115 1.00 97.12 143 VAL A C 1
ATOM 1146 O O . VAL A 1 143 ? 3.208 -2.681 12.840 1.00 97.12 143 VAL A O 1
ATOM 1149 N N . ASN A 1 144 ? 4.502 -0.873 12.594 1.00 94.31 144 ASN A N 1
ATOM 1150 C CA . ASN A 1 144 ? 4.748 -0.718 14.027 1.00 94.31 144 ASN A CA 1
ATOM 1151 C C . ASN A 1 144 ? 3.588 0.028 14.716 1.00 94.31 144 ASN A C 1
ATOM 1153 O O . ASN A 1 144 ? 2.704 0.584 14.063 1.00 94.31 144 ASN A O 1
ATOM 1157 N N . LEU A 1 145 ? 3.610 0.073 16.051 1.00 94.25 145 LEU A N 1
ATOM 1158 C CA . LEU A 1 145 ? 2.552 0.705 16.846 1.00 94.25 145 LEU A CA 1
ATOM 1159 C C . LEU A 1 145 ? 2.363 2.197 16.523 1.00 94.25 145 LEU A C 1
ATOM 1161 O O . LEU A 1 145 ? 1.239 2.694 16.530 1.00 94.25 145 LEU A O 1
ATOM 1165 N N . GLU A 1 146 ? 3.456 2.906 16.237 1.00 95.06 146 GLU A N 1
ATOM 1166 C CA . GLU A 1 146 ? 3.422 4.331 15.904 1.00 95.06 146 GLU A CA 1
ATOM 1167 C C . GLU A 1 146 ? 2.670 4.570 14.589 1.00 95.06 146 GLU A C 1
ATOM 1169 O O . GLU A 1 146 ? 1.717 5.350 14.555 1.00 95.06 146 GLU A O 1
ATOM 1174 N N . LEU A 1 147 ? 3.029 3.827 13.537 1.00 96.50 147 LEU A N 1
ATOM 1175 C CA . LEU A 1 147 ? 2.358 3.885 12.246 1.00 96.50 147 LEU A CA 1
ATOM 1176 C C . LEU A 1 147 ? 0.906 3.402 12.356 1.00 96.50 147 LEU A C 1
ATOM 1178 O O . LEU A 1 147 ? 0.017 4.084 11.861 1.00 96.50 147 LEU A O 1
ATOM 1182 N N . ALA A 1 148 ? 0.629 2.292 13.049 1.00 96.50 148 ALA A N 1
ATOM 1183 C CA . ALA A 1 148 ? -0.739 1.805 13.262 1.00 96.50 148 ALA A CA 1
ATOM 1184 C C . ALA A 1 148 ? -1.628 2.857 13.951 1.00 96.50 148 ALA A C 1
ATOM 1186 O O . ALA A 1 148 ? -2.772 3.073 13.553 1.00 96.50 148 ALA A O 1
ATOM 1187 N N . SER A 1 149 ? -1.090 3.547 14.962 1.00 95.31 149 SER A N 1
ATOM 1188 C CA . SER A 1 149 ? -1.781 4.624 15.679 1.00 95.31 149 SER A CA 1
ATOM 1189 C C . SER A 1 149 ? -2.025 5.863 14.817 1.00 95.31 149 SER A C 1
ATOM 1191 O O . SER A 1 149 ? -3.009 6.578 15.019 1.00 95.31 149 SER A O 1
ATOM 1193 N N . ALA A 1 150 ? -1.134 6.145 13.869 1.00 96.31 150 ALA A N 1
ATOM 1194 C CA . ALA A 1 150 ? -1.322 7.219 12.905 1.00 96.31 150 ALA A CA 1
ATOM 1195 C C . ALA A 1 150 ? -2.373 6.844 11.850 1.00 96.31 150 ALA A C 1
ATOM 1197 O O . ALA A 1 150 ? -3.285 7.624 11.589 1.00 96.31 150 ALA A O 1
ATOM 1198 N N . LEU A 1 151 ? -2.309 5.623 11.309 1.00 96.00 151 LEU A N 1
ATOM 1199 C CA . LEU A 1 151 ? -3.264 5.102 10.327 1.00 96.00 151 LEU A CA 1
ATOM 1200 C C . LEU A 1 151 ? -4.688 5.016 10.897 1.00 96.00 151 LEU A C 1
ATOM 1202 O O . LEU A 1 151 ? -5.643 5.325 10.190 1.00 96.00 151 LEU A O 1
ATOM 1206 N N . SER A 1 152 ? -4.847 4.652 12.176 1.00 95.62 152 SER A N 1
ATOM 1207 C CA . SER A 1 152 ? -6.167 4.559 12.818 1.00 95.62 152 SER A CA 1
ATOM 1208 C C . SER A 1 152 ? -6.860 5.909 13.021 1.00 95.62 152 SER A C 1
ATOM 1210 O O . SER A 1 152 ? -8.081 5.954 13.160 1.00 95.62 152 SER A O 1
ATOM 1212 N N . ARG A 1 153 ? -6.095 7.008 13.046 1.00 94.94 153 ARG A N 1
ATOM 1213 C CA . ARG A 1 153 ? -6.584 8.380 13.274 1.00 94.94 153 ARG A CA 1
ATOM 1214 C C . ARG A 1 153 ? -6.468 9.274 12.046 1.00 94.94 153 ARG A C 1
ATOM 1216 O O . ARG A 1 153 ? -6.832 10.446 12.120 1.00 94.94 153 ARG A O 1
ATOM 1223 N N . ALA A 1 154 ? -5.957 8.734 10.945 1.00 94.69 154 ALA A N 1
ATOM 1224 C CA . ALA A 1 154 ? -5.777 9.465 9.710 1.00 94.69 154 ALA A CA 1
ATOM 1225 C C . ALA A 1 154 ? -7.110 10.063 9.240 1.00 94.69 154 ALA A C 1
ATOM 1227 O O . ALA A 1 154 ? -8.150 9.396 9.243 1.00 94.69 154 ALA A O 1
ATOM 1228 N N . SER A 1 155 ? -7.068 11.329 8.830 1.00 94.12 155 SER A N 1
ATOM 1229 C CA . SER A 1 155 ? -8.204 12.004 8.206 1.00 94.12 155 SER A CA 1
ATOM 1230 C C . SER A 1 155 ? -8.605 11.279 6.912 1.00 94.12 155 SER A C 1
ATOM 1232 O O . SER A 1 155 ? -7.737 10.802 6.186 1.00 94.12 155 SER A O 1
ATOM 1234 N N . GLU A 1 156 ? -9.909 11.180 6.609 1.00 94.88 156 GLU A N 1
ATOM 1235 C CA . GLU A 1 156 ? -10.450 10.496 5.411 1.00 94.88 156 GLU A CA 1
ATOM 1236 C C . GLU A 1 156 ? -10.161 11.277 4.104 1.00 94.88 156 GLU A C 1
ATOM 1238 O O . GLU A 1 156 ? -11.056 11.602 3.324 1.00 94.88 156 GLU A O 1
ATOM 1243 N N . GLN A 1 157 ? -8.896 11.610 3.867 1.00 94.94 157 GLN A N 1
ATOM 1244 C CA . GLN A 1 157 ? -8.387 12.308 2.695 1.00 94.94 157 GLN A CA 1
ATOM 1245 C C . GLN A 1 157 ? -7.395 11.428 1.932 1.00 94.94 157 GLN A C 1
ATOM 1247 O O . GLN A 1 157 ? -7.044 10.330 2.355 1.00 94.94 157 GLN A O 1
ATOM 1252 N N . GLU A 1 158 ? -6.959 11.901 0.769 1.00 96.62 158 GLU A N 1
ATOM 1253 C CA . GLU A 1 158 ? -5.915 11.219 0.010 1.00 96.62 158 GLU A CA 1
ATOM 1254 C C . GLU A 1 158 ? -4.576 11.287 0.760 1.00 96.62 158 GLU A C 1
ATOM 1256 O O . GLU A 1 158 ? -4.130 12.366 1.152 1.00 96.62 158 GLU A O 1
ATOM 1261 N N . ILE A 1 159 ? -3.923 10.137 0.928 1.00 97.50 159 ILE A N 1
ATOM 1262 C CA . ILE A 1 159 ? -2.613 10.025 1.581 1.00 97.50 159 ILE A CA 1
ATOM 1263 C C . ILE A 1 159 ? -1.534 9.776 0.536 1.00 97.50 159 ILE A C 1
ATOM 1265 O O . ILE A 1 159 ? -1.684 8.925 -0.340 1.00 97.50 159 ILE A O 1
ATOM 1269 N N . GLN A 1 160 ? -0.420 10.498 0.640 1.00 98.06 160 GLN A N 1
ATOM 1270 C CA . GLN A 1 160 ? 0.732 10.286 -0.230 1.00 98.06 160 GLN A CA 1
ATOM 1271 C C . GLN A 1 160 ? 1.632 9.195 0.339 1.00 98.06 160 GLN A C 1
ATOM 1273 O O . GLN A 1 160 ? 1.986 9.209 1.522 1.00 98.06 160 GLN A O 1
ATOM 1278 N N . ILE A 1 161 ? 2.053 8.284 -0.531 1.00 98.38 161 ILE A N 1
ATOM 1279 C CA . ILE A 1 161 ? 3.100 7.314 -0.235 1.00 98.38 161 ILE A CA 1
ATOM 1280 C C . ILE A 1 161 ? 4.245 7.465 -1.229 1.00 98.38 161 ILE A C 1
ATOM 1282 O O . ILE A 1 161 ? 4.026 7.768 -2.401 1.00 98.38 161 ILE A O 1
ATOM 1286 N N . ARG A 1 162 ? 5.468 7.206 -0.772 1.00 98.31 162 ARG A N 1
ATOM 1287 C CA . ARG A 1 162 ? 6.651 7.117 -1.631 1.00 98.31 162 ARG A CA 1
ATOM 1288 C C . ARG A 1 162 ? 7.287 5.747 -1.499 1.00 98.31 162 ARG A C 1
ATOM 1290 O O . ARG A 1 162 ? 7.578 5.279 -0.402 1.00 98.31 162 ARG A O 1
ATOM 1297 N N . LEU A 1 163 ? 7.528 5.126 -2.641 1.00 97.56 163 LEU A N 1
ATOM 1298 C CA . LEU A 1 163 ? 8.171 3.831 -2.785 1.00 97.56 163 LEU A CA 1
ATOM 1299 C C . LEU A 1 163 ? 9.600 4.072 -3.252 1.00 97.56 163 LEU A C 1
ATOM 1301 O O . LEU A 1 163 ? 9.799 4.752 -4.255 1.00 97.56 163 LEU A O 1
ATOM 1305 N N . VAL A 1 164 ? 10.591 3.500 -2.575 1.00 96.75 164 VAL A N 1
ATOM 1306 C CA . VAL A 1 164 ? 11.977 3.505 -3.062 1.00 96.75 164 VAL A CA 1
ATOM 1307 C C . VAL A 1 164 ? 12.348 2.097 -3.478 1.00 96.75 164 VAL A C 1
ATOM 1309 O O . VAL A 1 164 ? 12.272 1.157 -2.685 1.00 96.75 164 VAL A O 1
ATOM 1312 N N . THR A 1 165 ? 12.733 1.962 -4.739 1.00 94.62 165 THR A N 1
ATOM 1313 C CA . THR A 1 165 ? 13.161 0.698 -5.340 1.00 94.62 165 THR A CA 1
ATOM 1314 C C . THR A 1 165 ? 14.595 0.347 -4.955 1.00 94.62 165 THR A C 1
ATOM 1316 O O . THR A 1 165 ? 15.356 1.201 -4.501 1.00 94.62 165 THR A O 1
ATOM 1319 N N . GLU A 1 166 ? 14.989 -0.910 -5.154 1.00 94.06 166 GLU A N 1
ATOM 1320 C CA . GLU A 1 166 ? 16.368 -1.362 -4.907 1.00 94.06 166 GLU A CA 1
ATOM 1321 C C . GLU A 1 166 ? 17.414 -0.583 -5.728 1.00 94.06 166 GLU A C 1
ATOM 1323 O O . GLU A 1 166 ? 18.520 -0.356 -5.246 1.00 94.06 166 GLU A O 1
ATOM 1328 N N . SER A 1 167 ? 17.053 -0.082 -6.918 1.00 91.06 167 SER A N 1
ATOM 1329 C CA . SER A 1 167 ? 17.913 0.787 -7.738 1.00 91.06 167 SER A CA 1
ATOM 1330 C C . SER A 1 167 ? 18.005 2.233 -7.230 1.00 91.06 167 SER A C 1
ATOM 1332 O O . SER A 1 167 ? 18.658 3.061 -7.859 1.00 91.06 167 SER A O 1
ATOM 1334 N N . GLY A 1 168 ? 17.323 2.573 -6.132 1.00 92.31 168 GLY A N 1
ATOM 1335 C CA . GLY A 1 168 ? 17.253 3.928 -5.580 1.00 92.31 168 GLY A CA 1
ATOM 1336 C C . GLY A 1 168 ? 16.225 4.840 -6.258 1.00 92.31 168 GLY A C 1
ATOM 1337 O O . GLY A 1 168 ? 16.044 5.980 -5.834 1.00 92.31 168 GLY A O 1
ATOM 1338 N N . THR A 1 169 ? 15.510 4.361 -7.280 1.00 91.06 169 THR A N 1
ATOM 1339 C CA . THR A 1 169 ? 14.454 5.134 -7.947 1.00 91.06 169 THR A CA 1
ATOM 1340 C C . THR A 1 169 ? 13.246 5.277 -7.026 1.00 91.06 169 THR A C 1
ATOM 1342 O O . THR A 1 169 ? 12.823 4.291 -6.416 1.00 91.06 169 THR A O 1
ATOM 1345 N N . SER A 1 170 ? 12.691 6.487 -6.943 1.00 94.31 170 SER A N 1
ATOM 1346 C CA . SER A 1 170 ? 11.494 6.786 -6.150 1.00 94.31 170 SER A CA 1
ATOM 1347 C C . SER A 1 170 ? 10.244 6.845 -7.028 1.00 94.31 170 SER A C 1
ATOM 1349 O O . SER A 1 170 ? 10.308 7.351 -8.145 1.00 94.31 170 SER A O 1
ATOM 1351 N N . VAL A 1 171 ? 9.121 6.346 -6.513 1.00 95.06 171 VAL A N 1
ATOM 1352 C CA . VAL A 1 171 ? 7.790 6.440 -7.128 1.00 95.06 171 VAL A CA 1
ATOM 1353 C C . VAL A 1 171 ? 6.813 6.969 -6.093 1.00 95.06 171 VAL A C 1
ATOM 1355 O O . VAL A 1 171 ? 6.659 6.364 -5.031 1.00 95.06 171 VAL A O 1
ATOM 1358 N N . ASP A 1 172 ? 6.135 8.063 -6.422 1.00 96.69 172 ASP A N 1
ATOM 1359 C CA . ASP A 1 172 ? 5.096 8.640 -5.577 1.00 96.69 172 ASP A CA 1
ATOM 1360 C C . ASP A 1 172 ? 3.733 8.099 -6.005 1.00 96.69 172 ASP A C 1
ATOM 1362 O O . ASP A 1 172 ? 3.403 8.035 -7.187 1.00 96.69 172 ASP A O 1
ATOM 1366 N N . SER A 1 173 ? 2.945 7.662 -5.030 1.00 97.56 173 SER A N 1
ATOM 1367 C CA . SER A 1 173 ? 1.609 7.117 -5.231 1.00 97.56 173 SER A CA 1
ATOM 1368 C C . SER A 1 173 ? 0.658 7.675 -4.181 1.00 97.56 173 SER A C 1
ATOM 1370 O O . SER A 1 173 ? 1.057 8.352 -3.233 1.00 97.56 173 SER A O 1
ATOM 1372 N N . LYS A 1 174 ? -0.626 7.406 -4.373 1.00 98.00 174 LYS A N 1
ATOM 1373 C CA . LYS A 1 174 ? -1.714 7.918 -3.556 1.00 98.00 174 LYS A CA 1
ATOM 1374 C C . LYS A 1 174 ? -2.524 6.755 -3.014 1.00 98.00 174 LYS A C 1
ATOM 1376 O O . LYS A 1 174 ? -2.750 5.784 -3.730 1.00 98.00 174 LYS A O 1
ATOM 1381 N N . ILE A 1 175 ? -2.960 6.885 -1.771 1.00 98.19 175 ILE A N 1
ATOM 1382 C CA . ILE A 1 175 ? -3.965 6.035 -1.148 1.00 98.19 175 ILE A CA 1
ATOM 1383 C C . ILE A 1 175 ? -5.271 6.818 -1.110 1.00 98.19 175 ILE A C 1
ATOM 1385 O O . ILE A 1 175 ? -5.311 7.953 -0.628 1.00 98.19 175 ILE A O 1
ATOM 1389 N N . GLY A 1 176 ? -6.337 6.221 -1.643 1.00 96.94 176 GLY A N 1
ATOM 1390 C CA . GLY A 1 176 ? -7.635 6.881 -1.738 1.00 96.94 176 GLY A CA 1
ATOM 1391 C C . GLY A 1 176 ? -8.344 7.009 -0.381 1.00 96.94 176 GLY A C 1
ATOM 1392 O O . GLY A 1 176 ? -8.169 6.154 0.488 1.00 96.94 176 GLY A O 1
ATOM 1393 N N . PRO A 1 177 ? -9.232 8.007 -0.208 1.00 97.12 177 PRO A N 1
ATOM 1394 C CA . PRO A 1 177 ? -9.904 8.276 1.070 1.00 97.12 177 PRO A CA 1
ATOM 1395 C C . PRO A 1 177 ? -10.743 7.095 1.585 1.00 97.12 177 PRO A C 1
ATOM 1397 O O . PRO A 1 177 ? -10.864 6.899 2.789 1.00 97.12 177 PRO A O 1
ATOM 1400 N N . LYS A 1 178 ? -11.279 6.254 0.687 1.00 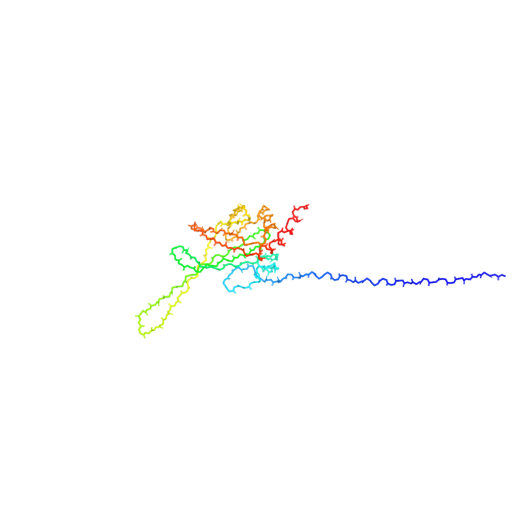97.62 178 LYS A N 1
ATOM 1401 C CA . LYS A 1 178 ? -12.002 5.029 1.069 1.00 97.62 178 LYS A CA 1
ATOM 1402 C C . LYS A 1 178 ? -11.096 4.011 1.767 1.00 97.62 178 LYS A C 1
ATOM 1404 O O . LYS A 1 178 ? -11.494 3.429 2.769 1.00 97.62 178 LYS A O 1
ATOM 1409 N N . THR A 1 179 ? -9.870 3.842 1.274 1.00 97.94 179 THR A N 1
ATOM 1410 C CA . THR A 1 179 ? -8.863 2.976 1.898 1.00 97.94 179 THR A CA 1
ATOM 1411 C C . THR A 1 179 ? -8.466 3.530 3.263 1.00 97.94 179 THR A C 1
ATOM 1413 O O . THR A 1 179 ? -8.410 2.778 4.231 1.00 97.94 179 THR A O 1
ATOM 1416 N N . VAL A 1 180 ? -8.275 4.851 3.366 1.00 97.19 180 VAL A N 1
ATOM 1417 C CA . VAL A 1 180 ? -7.953 5.508 4.643 1.00 97.19 180 VAL A CA 1
ATOM 1418 C C . VAL A 1 180 ? -9.075 5.324 5.664 1.00 97.19 180 VAL A C 1
ATOM 1420 O O . VAL A 1 180 ? -8.816 5.000 6.819 1.00 97.19 180 VAL A O 1
ATOM 1423 N N . LYS A 1 181 ? -10.334 5.418 5.234 1.00 96.50 181 LYS A N 1
ATOM 1424 C CA . LYS A 1 181 ? -11.480 5.077 6.080 1.00 96.50 181 LYS A CA 1
ATOM 1425 C C . LYS A 1 181 ? -11.446 3.618 6.547 1.00 96.50 181 LYS A C 1
ATOM 1427 O O . LYS A 1 181 ? -11.643 3.344 7.727 1.00 96.50 181 LYS A O 1
ATOM 1432 N N . ALA A 1 182 ? -11.172 2.675 5.645 1.00 96.06 182 ALA A N 1
ATOM 1433 C CA . ALA A 1 182 ? -11.084 1.255 5.984 1.00 96.06 182 ALA A CA 1
ATOM 1434 C C . ALA A 1 182 ? -9.943 0.952 6.980 1.00 96.06 182 ALA A C 1
ATOM 1436 O O . ALA A 1 182 ? -10.090 0.088 7.848 1.00 96.06 182 ALA A O 1
ATOM 1437 N N . TRP A 1 183 ? -8.834 1.697 6.921 1.00 95.88 183 TRP A N 1
ATOM 1438 C CA . TRP A 1 183 ? -7.743 1.593 7.895 1.00 95.88 183 TRP A CA 1
ATOM 1439 C C . TRP A 1 183 ? -8.177 1.916 9.321 1.00 95.88 183 TRP A C 1
ATOM 1441 O O . TRP A 1 183 ? -7.721 1.254 10.252 1.00 95.88 183 TRP A O 1
ATOM 1451 N N . GLN A 1 184 ? -9.080 2.880 9.512 1.00 92.06 184 GLN A N 1
ATOM 1452 C CA . GLN A 1 184 ? -9.586 3.207 10.845 1.00 92.06 184 GLN A CA 1
ATOM 1453 C C . GLN A 1 184 ? -10.231 1.975 11.495 1.00 92.06 184 GLN A C 1
ATOM 1455 O O . GLN A 1 184 ? -9.972 1.690 12.663 1.00 92.06 184 GLN A O 1
ATOM 1460 N N . THR A 1 185 ? -10.984 1.175 10.735 1.00 90.06 185 THR A N 1
ATOM 1461 C CA . THR A 1 185 ? -11.540 -0.100 11.217 1.00 90.06 185 THR A CA 1
ATOM 1462 C C . THR A 1 185 ? -10.447 -1.142 11.474 1.00 90.06 185 THR A C 1
ATOM 1464 O O . THR A 1 185 ? -10.436 -1.778 12.532 1.00 90.06 185 THR A O 1
ATOM 1467 N N . LEU A 1 186 ? -9.504 -1.290 10.537 1.00 92.44 186 LEU A N 1
ATOM 1468 C CA . LEU A 1 186 ? -8.423 -2.277 10.615 1.00 92.44 186 LEU A CA 1
ATOM 1469 C C . LEU A 1 186 ? -7.522 -2.073 11.845 1.00 92.44 186 LEU A C 1
ATOM 1471 O O . LEU A 1 186 ? -7.226 -3.043 12.541 1.00 92.44 186 LEU A O 1
ATOM 1475 N N . TYR A 1 187 ? -7.122 -0.830 12.135 1.00 92.06 187 TYR A N 1
ATOM 1476 C CA . TYR A 1 187 ? -6.113 -0.515 13.156 1.00 92.06 187 TYR A CA 1
ATOM 1477 C C . TYR A 1 187 ? -6.688 -0.091 14.516 1.00 92.06 187 TYR A C 1
ATOM 1479 O O . TYR A 1 187 ? -5.984 -0.168 15.525 1.00 92.06 187 TYR A O 1
ATOM 1487 N N . THR A 1 188 ? -7.964 0.305 14.602 1.00 83.06 188 THR A N 1
ATOM 1488 C CA . THR A 1 188 ? -8.603 0.572 15.910 1.00 83.06 188 THR A CA 1
ATOM 1489 C C . THR A 1 188 ? -8.727 -0.708 16.741 1.00 83.06 188 THR A C 1
ATOM 1491 O O . THR A 1 188 ? -8.503 -0.689 17.953 1.00 83.06 188 THR A O 1
ATOM 1494 N N . SER A 1 189 ? -9.013 -1.844 16.099 1.00 65.00 189 SER A N 1
ATOM 1495 C CA . SER A 1 189 ? -9.076 -3.146 16.776 1.00 65.00 189 SER A CA 1
ATOM 1496 C C . SER A 1 189 ? -7.707 -3.584 17.324 1.00 65.00 189 SER A C 1
ATOM 1498 O O . SER A 1 189 ? -7.628 -4.054 18.460 1.00 65.00 189 SER A O 1
ATOM 1500 N N . THR A 1 190 ? -6.614 -3.324 16.600 1.00 60.50 190 THR A N 1
ATOM 1501 C CA . THR A 1 190 ? -5.232 -3.633 17.018 1.00 60.50 190 THR A CA 1
ATOM 1502 C C . THR A 1 190 ? -4.804 -2.890 18.284 1.00 60.50 190 THR A C 1
ATOM 1504 O O . THR A 1 190 ? -4.167 -3.470 19.165 1.00 60.50 190 THR A O 1
ATOM 1507 N N . LEU A 1 191 ? -5.170 -1.612 18.414 1.00 62.41 191 LEU A N 1
ATOM 1508 C CA . LEU A 1 191 ? -4.842 -0.818 19.604 1.00 62.41 191 LEU A CA 1
ATOM 1509 C C . LEU A 1 191 ? -5.566 -1.337 20.852 1.00 62.41 191 LEU A C 1
ATOM 1511 O O . LEU A 1 191 ? -4.994 -1.341 21.937 1.00 62.41 191 LEU A O 1
ATOM 1515 N N . SER A 1 192 ? -6.795 -1.838 20.700 1.00 59.84 192 SER A N 1
ATOM 1516 C CA . SER A 1 192 ? -7.568 -2.391 21.819 1.00 59.84 192 SER A CA 1
ATOM 1517 C C . SER A 1 192 ? -7.013 -3.716 22.365 1.00 59.84 192 SER A C 1
ATOM 1519 O O . SER A 1 192 ? -7.187 -4.007 23.548 1.00 59.84 192 SER A O 1
ATOM 1521 N N . HIS A 1 193 ? -6.322 -4.503 21.531 1.00 56.34 193 HIS A N 1
ATOM 1522 C CA . HIS A 1 193 ? -5.733 -5.788 21.921 1.00 56.34 193 HIS A CA 1
ATOM 1523 C C . HIS A 1 193 ? -4.371 -5.634 22.619 1.00 56.34 193 HIS A C 1
ATOM 1525 O O . HIS A 1 193 ? -4.042 -6.428 23.489 1.00 56.34 193 HIS A O 1
ATOM 1531 N N . ASN A 1 194 ? -3.598 -4.594 22.284 1.00 53.88 194 ASN A N 1
ATOM 1532 C CA . ASN A 1 194 ? -2.281 -4.326 22.884 1.00 53.88 194 ASN A CA 1
ATOM 1533 C C . ASN A 1 194 ? -2.338 -3.525 24.203 1.00 53.88 194 ASN A C 1
ATOM 1535 O O . ASN A 1 194 ? -1.302 -3.259 24.806 1.00 53.88 194 ASN A O 1
ATOM 1539 N N . LEU A 1 195 ? -3.534 -3.110 24.633 1.00 53.22 195 LEU A N 1
ATOM 1540 C CA . LEU A 1 195 ? -3.775 -2.381 25.888 1.00 53.22 195 LEU A CA 1
ATOM 1541 C C . LEU A 1 195 ? -4.347 -3.275 27.009 1.00 53.22 195 LEU A C 1
ATOM 1543 O O . LEU A 1 195 ? -4.786 -2.753 28.034 1.00 53.22 195 LEU A O 1
ATOM 1547 N N . LYS A 1 196 ? -4.363 -4.598 26.818 1.00 40.16 196 LYS A N 1
ATOM 1548 C CA . LYS A 1 196 ? -4.708 -5.602 27.838 1.00 40.16 196 LYS A CA 1
ATOM 1549 C C . LYS A 1 196 ? -3.467 -6.380 28.247 1.00 40.16 196 LYS A C 1
ATOM 1551 O O . LYS A 1 196 ? -3.397 -6.725 29.445 1.00 40.16 196 LYS A O 1
#

Foldseek 3Di:
DDDDDDDDDDDDDPDPPDPPPPPPPAFAEDADPDDDDPDDDPALAWHWYDYPVPGTFIKHKHKDWDWDQDPNDTWIWMWIWIDAQWKIAIWIKTKDWDFDADPDPDGDGDIDIDIDTFAFQWKWKCAPNDIDIFGDDPRMTTQDPVNLVSLLPGDLAKIWMWTQTPVRDIDITIGHSSNSVNSNVRSVVVVVVVVD

Radius of gyration: 27.32 Å; Cα contacts (8 Å, |Δi|>4): 376; chains: 1; bounding box: 86×41×109 Å

Mean predicted aligned error: 11.0 Å

Sequence (196 aa):
MVRPYLTGLSASLLMVMSPLVSQASELPIVESAALGIGKNPPWSEPVQVEDPFEGQFIAVFDRHRFSDRFLNTHMRIEVQSLWTQEYVRLLLTAKDRDCYGHHGFLSSSYCSEVIDTKKIVKLFVKIDEQIYQVSGQHNTFPVNLELASALSRASEQEIQIRLVTESGTSVDSKIGPKTVKAWQTLYTSTLSHNLK

Secondary structure (DSSP, 8-state):
-------------------------PPPEES-----TT----BTSEEEEEETTTEEEEEEEEEEEEEEEETTEEEEEEEEEEE-SSEEEEEEEEEEEEEE---SSS---EEEEEEEEEPEEEEEEEETTEEEEEE-BTTEEE--HHHHHHHTT--SS-EEEEEEETTS-EEEEEE-HHHHHHHHHHHHHHHHHTT-